Protein AF-A0A3A1XJ56-F1 (afdb_monomer_lite)

Structure (mmCIF, N/CA/C/O backbone):
data_AF-A0A3A1XJ56-F1
#
_entry.id   AF-A0A3A1XJ56-F1
#
loop_
_atom_site.group_PDB
_atom_site.id
_atom_site.type_symbol
_atom_site.label_atom_id
_atom_site.label_alt_id
_atom_site.label_comp_id
_atom_site.label_asym_id
_atom_site.label_entity_id
_atom_site.label_seq_id
_atom_site.pdbx_PDB_ins_code
_atom_site.Cartn_x
_atom_site.Cartn_y
_atom_site.Cartn_z
_atom_site.occupancy
_atom_site.B_iso_or_equiv
_atom_site.auth_seq_id
_atom_site.auth_comp_id
_atom_site.auth_asym_id
_atom_site.auth_atom_id
_atom_site.pdbx_PDB_model_num
ATOM 1 N N . MET A 1 1 ? 87.708 43.377 -10.140 1.00 39.28 1 MET A N 1
ATOM 2 C CA . MET A 1 1 ? 87.634 44.367 -9.045 1.00 39.28 1 MET A CA 1
ATOM 3 C C . MET A 1 1 ? 86.670 45.450 -9.519 1.00 39.28 1 MET A C 1
ATOM 5 O O . MET A 1 1 ? 86.968 46.019 -10.558 1.00 39.28 1 MET A O 1
ATOM 9 N N . THR A 1 2 ? 85.380 45.403 -9.144 1.00 36.12 2 THR A N 1
ATOM 10 C CA . THR A 1 2 ? 84.726 46.204 -8.059 1.00 36.12 2 THR A CA 1
ATOM 11 C C . THR A 1 2 ? 84.975 47.708 -8.237 1.00 36.12 2 THR A C 1
ATOM 13 O O . THR A 1 2 ? 86.125 48.084 -8.389 1.00 36.12 2 THR A O 1
ATOM 16 N N . GLU A 1 3 ? 83.990 48.604 -8.371 1.00 35.03 3 GLU A N 1
ATOM 17 C CA . GLU A 1 3 ? 82.766 48.916 -7.588 1.00 35.03 3 GLU A CA 1
ATOM 18 C C . GLU A 1 3 ? 81.628 49.366 -8.542 1.00 35.03 3 GLU A C 1
ATOM 20 O O . GLU A 1 3 ? 81.898 49.996 -9.556 1.00 35.03 3 GLU A O 1
ATOM 25 N N . GLN A 1 4 ? 80.367 48.926 -8.442 1.00 34.22 4 GLN A N 1
ATOM 26 C CA . GLN A 1 4 ? 79.293 49.250 -7.481 1.00 34.22 4 GLN A CA 1
ATOM 27 C C . GLN A 1 4 ? 78.859 50.733 -7.439 1.00 34.22 4 GLN A C 1
ATOM 29 O O . GLN A 1 4 ? 79.511 51.565 -6.828 1.00 34.22 4 GLN A O 1
ATOM 34 N N . THR A 1 5 ? 77.688 51.040 -8.014 1.00 36.09 5 THR A N 1
ATOM 35 C CA . THR A 1 5 ? 76.727 52.035 -7.488 1.00 36.09 5 THR A CA 1
ATOM 36 C C . THR A 1 5 ? 75.323 51.790 -8.065 1.00 36.09 5 THR A C 1
ATOM 38 O O . THR A 1 5 ? 75.141 51.513 -9.247 1.00 36.09 5 THR A O 1
ATOM 41 N N . LYS A 1 6 ? 74.352 51.826 -7.149 1.00 38.75 6 LYS A N 1
ATOM 42 C CA . LYS A 1 6 ? 72.902 51.559 -7.226 1.00 38.75 6 LYS A CA 1
ATOM 43 C C . LYS A 1 6 ? 72.142 52.758 -7.843 1.00 38.75 6 LYS A C 1
ATOM 45 O O . LYS A 1 6 ? 72.621 53.882 -7.707 1.00 38.75 6 LYS A O 1
ATOM 50 N N . PRO A 1 7 ? 70.965 52.559 -8.468 1.00 40.56 7 PRO A N 1
ATOM 51 C CA . PRO A 1 7 ? 69.703 53.066 -7.882 1.00 40.56 7 PRO A CA 1
ATOM 52 C C . PRO A 1 7 ? 68.546 52.050 -8.042 1.00 40.56 7 PRO A C 1
ATOM 54 O O . PRO A 1 7 ? 68.359 51.465 -9.100 1.00 40.56 7 PRO A O 1
ATOM 57 N N . GLU A 1 8 ? 67.910 51.609 -6.954 1.00 32.00 8 GLU A N 1
ATOM 58 C CA . GLU A 1 8 ? 66.663 52.159 -6.378 1.00 32.00 8 GLU A CA 1
ATOM 59 C C . GLU A 1 8 ? 65.434 51.880 -7.264 1.00 32.00 8 GLU A C 1
ATOM 61 O O . GLU A 1 8 ? 65.002 52.681 -8.087 1.00 32.00 8 GLU A O 1
ATOM 66 N N . GLU A 1 9 ? 64.892 50.682 -7.066 1.00 34.38 9 GLU A N 1
ATOM 67 C CA . GLU A 1 9 ? 63.631 50.187 -7.600 1.00 34.38 9 GLU A CA 1
ATOM 68 C C . GLU A 1 9 ? 62.470 50.782 -6.783 1.00 34.38 9 GLU A C 1
ATOM 70 O O . GLU A 1 9 ? 62.464 50.725 -5.554 1.00 34.38 9 GLU A O 1
ATOM 75 N N . THR A 1 10 ? 61.472 51.375 -7.441 1.00 30.39 10 THR A N 1
ATOM 76 C CA . THR A 1 10 ? 60.184 51.713 -6.810 1.00 30.39 10 THR A CA 1
ATOM 77 C C . THR A 1 10 ? 59.051 51.215 -7.697 1.00 30.39 10 THR A C 1
ATOM 79 O O . THR A 1 10 ? 58.412 51.969 -8.428 1.00 30.39 10 THR A O 1
ATOM 82 N N . THR A 1 11 ? 58.795 49.913 -7.646 1.00 32.88 11 THR A N 1
ATOM 83 C CA . THR A 1 11 ? 57.580 49.299 -8.182 1.00 32.88 11 THR A CA 1
ATOM 84 C C . THR A 1 11 ? 56.483 49.375 -7.121 1.00 32.88 11 THR A C 1
ATOM 86 O O . THR A 1 11 ? 56.503 48.704 -6.094 1.00 32.88 11 THR A O 1
ATOM 89 N N . LYS A 1 12 ? 55.499 50.244 -7.369 1.00 33.81 12 LYS A N 1
ATOM 90 C CA . LYS A 1 12 ? 54.244 50.305 -6.615 1.00 33.81 12 LYS A CA 1
ATOM 91 C C . LYS A 1 12 ? 53.454 49.015 -6.863 1.00 33.81 12 LYS A C 1
ATOM 93 O O . LYS A 1 12 ? 52.863 48.852 -7.927 1.00 33.81 12 LYS A O 1
ATOM 98 N N . THR A 1 13 ? 53.411 48.112 -5.890 1.00 33.06 13 THR A N 1
ATOM 99 C CA . THR A 1 13 ? 52.472 46.984 -5.884 1.00 33.06 13 THR A CA 1
ATOM 100 C C . THR A 1 13 ? 51.124 47.432 -5.327 1.00 33.06 13 THR A C 1
ATOM 102 O O . THR A 1 13 ? 50.965 47.612 -4.121 1.00 33.06 13 THR A O 1
ATOM 105 N N . THR A 1 14 ? 50.145 47.594 -6.215 1.00 32.44 14 THR A N 1
ATOM 106 C CA . THR A 1 14 ? 48.720 47.665 -5.875 1.00 32.44 14 THR A CA 1
ATOM 107 C C . THR A 1 14 ? 48.268 46.303 -5.347 1.00 32.44 14 THR A C 1
ATOM 109 O O . THR A 1 14 ? 48.212 45.328 -6.094 1.00 32.44 14 THR A O 1
ATOM 112 N N . THR A 1 15 ? 47.949 46.213 -4.058 1.00 38.59 15 THR A N 1
ATOM 113 C CA . THR A 1 15 ? 47.320 45.036 -3.453 1.00 38.59 15 THR A CA 1
ATOM 114 C C . THR A 1 15 ? 45.815 45.057 -3.724 1.00 38.59 15 THR A C 1
ATOM 116 O O . THR A 1 15 ? 45.080 45.898 -3.213 1.00 38.59 15 THR A O 1
ATOM 119 N N . ALA A 1 16 ? 45.344 44.118 -4.545 1.00 43.72 16 ALA A N 1
ATOM 120 C CA . ALA A 1 16 ? 43.922 43.824 -4.689 1.00 43.72 16 ALA A CA 1
ATOM 121 C C . ALA A 1 16 ? 43.366 43.209 -3.381 1.00 43.72 16 ALA A C 1
ATOM 123 O O . ALA A 1 16 ? 44.056 42.395 -2.753 1.00 43.72 16 ALA A O 1
ATOM 124 N N . PRO A 1 17 ? 42.140 43.558 -2.946 1.00 47.78 17 PRO A N 1
ATOM 125 C CA . PRO A 1 17 ? 41.545 42.989 -1.741 1.00 47.78 17 PRO A CA 1
ATOM 126 C C . PRO A 1 17 ? 41.162 41.517 -1.964 1.00 47.78 17 PRO A C 1
ATOM 128 O O . PRO A 1 17 ? 40.510 41.165 -2.946 1.00 47.78 17 PRO A O 1
ATOM 131 N N . LYS A 1 18 ? 41.575 40.647 -1.035 1.00 45.97 18 LYS A N 1
ATOM 132 C CA . LYS A 1 18 ? 41.208 39.222 -1.013 1.00 45.97 18 LYS A CA 1
ATOM 133 C C . LYS A 1 18 ? 39.688 39.061 -0.820 1.00 45.97 18 LYS A C 1
ATOM 135 O O . LYS A 1 18 ? 39.115 39.801 -0.018 1.00 45.97 18 LYS A O 1
ATOM 140 N N . PRO A 1 19 ? 39.036 38.078 -1.470 1.00 47.06 19 PRO A N 1
ATOM 141 C CA . PRO A 1 19 ? 37.634 37.776 -1.213 1.00 47.06 19 PRO A CA 1
ATOM 142 C C . PRO A 1 19 ? 37.493 37.218 0.207 1.00 47.06 19 PRO A C 1
ATOM 144 O O . PRO A 1 19 ? 38.102 36.208 0.561 1.00 47.06 19 PRO A O 1
ATOM 147 N N . VAL A 1 20 ? 36.710 37.903 1.039 1.00 59.78 20 VAL A N 1
ATOM 148 C CA . VAL A 1 20 ? 36.360 37.440 2.384 1.00 59.78 20 VAL A CA 1
ATOM 149 C C . VAL A 1 20 ? 35.390 36.272 2.221 1.00 59.78 20 VAL A C 1
ATOM 151 O O . VAL A 1 20 ? 34.268 36.454 1.752 1.00 59.78 20 VAL A O 1
ATOM 154 N N . ALA A 1 21 ? 35.826 35.063 2.573 1.00 56.75 21 ALA A N 1
ATOM 155 C CA . ALA A 1 21 ? 34.923 33.927 2.704 1.00 56.75 21 ALA A CA 1
ATOM 156 C C . ALA A 1 21 ? 33.856 34.262 3.770 1.00 56.75 21 ALA A C 1
ATOM 158 O O . ALA A 1 21 ? 34.220 34.771 4.835 1.00 56.75 21 ALA A O 1
ATOM 159 N N . PRO A 1 22 ? 32.557 34.022 3.518 1.00 57.53 22 PRO A N 1
ATOM 160 C CA . PRO A 1 22 ? 31.521 34.318 4.498 1.00 57.53 22 PRO A CA 1
ATOM 161 C C . PRO A 1 22 ? 31.752 33.489 5.769 1.00 57.53 22 PRO A C 1
ATOM 163 O O . PRO A 1 22 ? 31.869 32.265 5.723 1.00 57.53 22 PRO A O 1
ATOM 166 N N . SER A 1 23 ? 31.848 34.178 6.906 1.00 59.09 23 SER A N 1
ATOM 167 C CA . SER A 1 23 ? 32.023 33.569 8.226 1.00 59.09 23 SER A CA 1
ATOM 168 C C . SER A 1 23 ? 30.792 32.717 8.596 1.00 59.09 23 SER A C 1
ATOM 170 O O . SER A 1 23 ? 29.666 33.133 8.307 1.00 59.09 23 SER A O 1
ATOM 172 N N . PRO A 1 24 ? 30.945 31.559 9.275 1.00 61.31 24 PRO A N 1
ATOM 173 C CA . PRO A 1 24 ? 29.834 30.677 9.675 1.00 61.31 24 PRO A CA 1
ATOM 174 C C . PRO A 1 24 ? 28.763 31.355 10.551 1.00 61.31 24 PRO A C 1
ATOM 176 O O . PRO A 1 24 ? 27.654 30.839 10.681 1.00 61.31 24 PRO A O 1
ATOM 179 N N . ALA A 1 25 ? 29.052 32.537 11.104 1.00 60.50 25 ALA A N 1
ATOM 180 C CA . ALA A 1 25 ? 28.096 33.360 11.843 1.00 60.50 25 ALA A CA 1
ATOM 181 C C . ALA A 1 25 ? 26.895 33.835 10.995 1.00 60.50 25 ALA A C 1
ATOM 183 O O . ALA A 1 25 ? 25.827 34.097 11.544 1.00 60.50 25 ALA A O 1
ATOM 184 N N . SER A 1 26 ? 27.014 33.895 9.663 1.00 59.72 26 SER A N 1
ATOM 185 C CA . SER A 1 26 ? 25.922 34.336 8.778 1.00 59.72 26 SER A CA 1
ATOM 186 C C . SER A 1 26 ? 24.778 33.320 8.627 1.00 59.72 26 SER A C 1
ATOM 188 O O . SER A 1 26 ? 23.725 33.663 8.095 1.00 59.72 26 SER A O 1
ATOM 190 N N . PHE A 1 27 ? 24.939 32.086 9.119 1.00 58.53 27 PHE A N 1
ATOM 191 C CA . PHE A 1 27 ? 23.890 31.057 9.104 1.00 58.53 27 PHE A CA 1
ATOM 192 C C . PHE A 1 27 ? 23.091 30.968 10.417 1.00 58.53 27 PHE A C 1
ATOM 194 O O . PHE A 1 27 ? 22.106 30.235 10.483 1.00 58.53 27 PHE A O 1
ATOM 201 N N . ALA A 1 28 ? 23.473 31.722 11.456 1.00 63.06 28 ALA A N 1
ATOM 202 C CA . ALA A 1 28 ? 22.921 31.589 12.808 1.00 63.06 28 ALA A CA 1
ATOM 203 C C . ALA A 1 28 ? 21.572 32.309 13.037 1.00 63.06 28 ALA A C 1
ATOM 205 O O . ALA A 1 28 ? 21.005 32.222 14.126 1.00 63.06 28 ALA A O 1
ATOM 206 N N . HIS A 1 29 ? 21.031 33.014 12.037 1.00 57.53 29 HIS A N 1
ATOM 207 C CA . HIS A 1 29 ? 19.788 33.792 12.166 1.00 57.53 29 HIS A CA 1
ATOM 208 C C . HIS A 1 29 ? 18.693 33.358 11.187 1.00 57.53 29 HIS A C 1
ATOM 210 O O . HIS A 1 29 ? 18.011 34.181 10.582 1.00 57.53 29 HIS A O 1
ATOM 216 N N . LYS A 1 30 ? 18.478 32.047 11.047 1.00 59.56 30 LYS A N 1
ATOM 217 C CA . LYS A 1 30 ? 17.178 31.542 10.591 1.00 59.56 30 LYS A CA 1
ATOM 218 C C . LYS A 1 30 ? 16.355 31.171 11.812 1.00 59.56 30 LYS A C 1
ATOM 220 O O . LYS A 1 30 ? 16.553 30.109 12.397 1.00 59.56 30 LYS A O 1
ATOM 225 N N . THR A 1 31 ? 15.429 32.049 12.188 1.00 61.97 31 THR A N 1
ATOM 226 C CA . THR A 1 31 ? 14.339 31.711 13.103 1.00 61.97 31 THR A CA 1
ATOM 227 C C . THR A 1 31 ? 13.676 30.447 12.569 1.00 61.97 31 THR A C 1
ATOM 229 O O . THR A 1 31 ? 13.123 30.443 11.468 1.00 61.97 31 THR A O 1
ATOM 232 N N . ARG A 1 32 ? 13.802 29.341 13.307 1.00 60.12 32 ARG A N 1
ATOM 233 C CA . ARG A 1 32 ? 13.147 28.079 12.969 1.00 60.12 32 ARG A CA 1
ATOM 234 C C . ARG A 1 32 ? 11.645 28.332 13.018 1.00 60.12 32 ARG A C 1
ATOM 236 O O . ARG A 1 32 ? 11.082 28.440 14.102 1.00 60.12 32 ARG A O 1
ATOM 243 N N . VAL A 1 33 ? 11.005 28.442 11.856 1.00 58.81 33 VAL A N 1
ATOM 244 C CA . VAL A 1 33 ? 9.546 28.360 11.767 1.00 58.81 33 VAL A CA 1
ATOM 245 C C . VAL A 1 33 ? 9.204 26.936 12.182 1.00 58.81 33 VAL A C 1
ATOM 247 O O . VAL A 1 33 ? 9.447 25.983 11.442 1.00 58.81 33 VAL A O 1
ATOM 250 N N . VAL A 1 34 ? 8.757 26.768 13.423 1.00 59.56 34 VAL A N 1
ATOM 251 C CA . VAL A 1 34 ? 8.212 25.496 13.883 1.00 59.56 34 VAL A CA 1
ATOM 252 C C . VAL A 1 34 ? 6.909 25.324 13.114 1.00 59.56 34 VAL A C 1
ATOM 254 O O . VAL A 1 34 ? 5.940 26.033 13.376 1.00 59.56 34 VAL A O 1
ATOM 257 N N . ALA A 1 35 ? 6.914 24.453 12.104 1.00 64.62 35 ALA A N 1
ATOM 258 C CA . ALA A 1 35 ? 5.691 24.057 11.426 1.00 64.62 35 ALA A CA 1
ATOM 259 C C . ALA A 1 35 ? 4.739 23.506 12.494 1.00 64.62 35 ALA A C 1
ATOM 261 O O . ALA A 1 35 ? 5.068 22.526 13.166 1.00 64.62 35 ALA A O 1
ATOM 262 N N . GLN A 1 36 ? 3.610 24.182 12.705 1.00 53.88 36 GLN A N 1
ATOM 263 C CA . GLN A 1 36 ? 2.568 23.680 13.591 1.00 53.88 36 GLN A CA 1
ATOM 264 C C . GLN A 1 36 ? 2.088 22.346 13.016 1.00 53.88 36 GLN A C 1
ATOM 266 O O . GLN A 1 36 ? 1.832 22.246 11.813 1.00 53.88 36 GLN A O 1
ATOM 271 N N . ALA A 1 37 ? 2.043 21.308 13.853 1.00 51.47 37 ALA A N 1
ATOM 272 C CA . ALA A 1 37 ? 1.520 20.015 13.435 1.00 51.47 37 ALA A CA 1
ATOM 273 C C . ALA A 1 37 ? 0.065 20.196 12.964 1.00 51.47 37 ALA A C 1
ATOM 275 O O . ALA A 1 37 ? -0.671 20.963 13.591 1.00 51.47 37 ALA A O 1
ATOM 276 N N . PRO A 1 38 ? -0.359 19.534 11.874 1.00 55.69 38 PRO A N 1
ATOM 277 C CA . PRO A 1 38 ? -1.737 19.630 11.415 1.00 55.69 38 PRO A CA 1
ATOM 278 C C . PRO A 1 38 ? -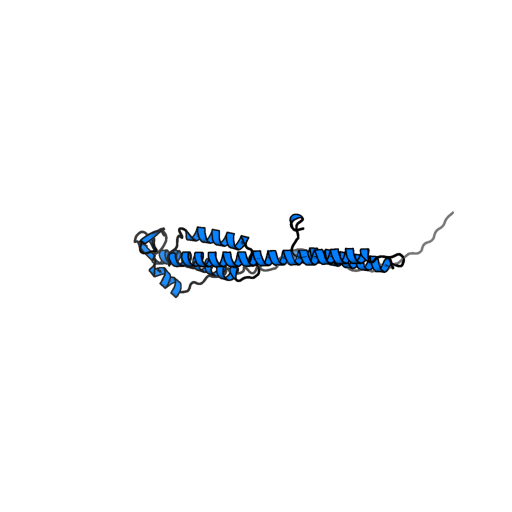2.675 19.157 12.529 1.00 55.69 38 PRO A C 1
ATOM 280 O O . PRO A 1 38 ? -2.551 18.037 13.023 1.00 55.69 38 PRO A O 1
ATOM 283 N N . THR A 1 39 ? -3.611 20.012 12.934 1.00 60.47 39 THR A N 1
ATOM 284 C CA . THR A 1 39 ? -4.691 19.628 13.842 1.00 60.47 39 THR A CA 1
ATOM 285 C C . THR A 1 39 ? -5.699 18.803 13.051 1.00 60.47 39 THR A C 1
ATOM 287 O O . THR A 1 39 ? -6.388 19.338 12.182 1.00 60.47 39 THR A O 1
ATOM 290 N N . ILE A 1 40 ? -5.762 17.498 13.316 1.00 73.31 40 ILE A N 1
ATOM 291 C CA . ILE A 1 40 ? -6.804 16.624 12.770 1.00 73.31 40 ILE A CA 1
ATOM 292 C C . ILE A 1 40 ? -8.122 17.046 13.423 1.00 73.31 40 ILE A C 1
ATOM 294 O O . ILE A 1 40 ? -8.276 16.943 14.638 1.00 73.31 40 ILE A O 1
ATOM 298 N N . SER A 1 41 ? -9.050 17.573 12.627 1.00 80.88 41 SER A N 1
ATOM 299 C CA . SER A 1 41 ? -10.402 17.911 13.069 1.00 80.88 41 SER A CA 1
ATOM 300 C C . SER A 1 41 ? -11.360 16.789 12.678 1.00 80.88 41 SER A C 1
ATOM 302 O O . SER A 1 41 ? -11.430 16.427 11.502 1.00 80.88 41 SER A O 1
ATOM 304 N N . TYR A 1 42 ? -12.110 16.268 13.642 1.00 89.56 42 TYR A N 1
ATOM 305 C CA . TYR A 1 42 ? -13.152 15.267 13.420 1.00 89.56 42 TYR A CA 1
ATOM 306 C C . TYR A 1 42 ? -14.502 15.946 13.179 1.00 89.56 42 TYR A C 1
ATOM 308 O O . TYR A 1 42 ? -14.797 16.962 13.808 1.00 89.56 42 TYR A O 1
ATOM 316 N N . SER A 1 43 ? -15.325 15.399 12.281 1.00 90.44 43 SER A N 1
ATOM 317 C CA . SER A 1 43 ? -16.680 15.920 12.086 1.00 90.44 43 SER A CA 1
ATOM 318 C C . SER A 1 43 ? -17.571 15.524 13.271 1.00 90.44 43 SER A C 1
ATOM 320 O O . SER A 1 43 ? -17.494 14.401 13.777 1.00 90.44 43 SER A O 1
ATOM 322 N N . GLU A 1 44 ? -18.434 16.436 13.722 1.00 91.38 44 GLU A N 1
ATOM 323 C CA . GLU A 1 44 ? -19.391 16.141 14.800 1.00 91.38 44 GLU A CA 1
ATOM 324 C C . GLU A 1 44 ? -20.351 15.005 14.413 1.00 91.38 44 GLU A C 1
ATOM 326 O O . GLU A 1 44 ? -20.769 14.214 15.259 1.00 91.38 44 GLU A O 1
ATOM 331 N N . GLU A 1 45 ? -20.661 14.891 13.120 1.00 92.06 45 GLU A N 1
ATOM 332 C CA . GLU A 1 45 ? -21.499 13.833 12.559 1.00 92.06 45 GLU A CA 1
ATOM 333 C C . GLU A 1 45 ? -20.849 12.453 12.708 1.00 92.06 45 GLU A C 1
ATOM 335 O O . GLU A 1 45 ? -21.498 11.522 13.190 1.00 92.06 45 GLU A O 1
ATOM 340 N N . ASP A 1 46 ? -19.562 12.324 12.364 1.00 92.00 46 ASP A N 1
ATOM 341 C CA . ASP A 1 46 ? -18.815 11.072 12.511 1.00 92.00 46 ASP A CA 1
ATOM 342 C C . ASP A 1 46 ? -18.688 10.669 13.989 1.00 92.00 46 ASP A C 1
ATOM 344 O O . ASP A 1 46 ? -18.848 9.493 14.324 1.00 92.00 46 ASP A O 1
ATOM 348 N N . ILE A 1 47 ? -18.449 11.635 14.889 1.00 93.81 47 ILE A N 1
ATOM 349 C CA . ILE A 1 47 ? -18.395 11.376 16.337 1.00 93.81 47 ILE A CA 1
ATOM 350 C C . ILE A 1 47 ? -19.752 10.870 16.830 1.00 93.81 47 ILE A C 1
ATOM 352 O O . ILE A 1 47 ? -19.822 9.862 17.536 1.00 93.81 47 ILE A O 1
ATOM 356 N N . LYS A 1 48 ? -20.843 11.541 16.444 1.00 93.94 48 LYS A N 1
ATOM 357 C CA . LYS A 1 48 ? -22.203 11.154 16.834 1.00 93.94 48 LYS A CA 1
ATOM 358 C C . LYS A 1 48 ? -22.564 9.764 16.314 1.00 93.94 48 LYS A C 1
ATOM 360 O O . LYS A 1 48 ? -23.151 8.983 17.061 1.00 93.94 48 LYS A O 1
ATOM 365 N N . ALA A 1 49 ? -22.204 9.444 15.072 1.00 94.31 49 ALA A N 1
ATOM 366 C CA . ALA A 1 49 ? -22.422 8.123 14.494 1.00 94.31 49 ALA A CA 1
ATOM 367 C C . ALA A 1 49 ? -21.634 7.046 15.255 1.00 94.31 49 ALA A C 1
ATOM 369 O O . ALA A 1 49 ? -22.217 6.054 15.690 1.00 94.31 49 ALA A O 1
ATOM 370 N N . ALA A 1 50 ? -20.340 7.266 15.502 1.00 93.75 50 ALA A N 1
ATOM 371 C CA . ALA A 1 50 ? -19.493 6.325 16.234 1.00 93.75 50 ALA A CA 1
ATOM 372 C C . ALA A 1 50 ? -19.949 6.119 17.690 1.00 93.75 50 ALA A C 1
ATOM 374 O O . ALA A 1 50 ? -19.899 4.998 18.194 1.00 93.75 50 ALA A O 1
ATOM 375 N N . LYS A 1 51 ? -20.476 7.166 18.343 1.00 95.00 51 LYS A N 1
ATOM 376 C CA . LYS A 1 51 ? -21.016 7.104 19.711 1.00 95.00 51 LYS A CA 1
ATOM 377 C C . LYS A 1 51 ? -22.128 6.063 19.867 1.00 95.00 51 LYS A C 1
ATOM 379 O O . LYS A 1 51 ? -22.251 5.482 20.937 1.00 95.00 51 LYS A O 1
ATOM 384 N N . THR A 1 52 ? -22.903 5.787 18.815 1.00 95.50 52 THR A N 1
ATOM 385 C CA . THR A 1 52 ? -23.984 4.781 18.862 1.00 95.50 52 THR A CA 1
ATOM 386 C C . THR A 1 52 ? -23.484 3.348 19.057 1.00 95.50 52 THR A C 1
ATOM 388 O O . THR A 1 52 ? -24.241 2.500 19.518 1.00 95.50 52 THR A O 1
ATOM 391 N N . PHE A 1 53 ? -22.209 3.089 18.764 1.00 95.62 53 PHE A N 1
ATOM 392 C CA . PHE A 1 53 ? -21.582 1.778 18.919 1.00 95.62 53 PHE A CA 1
ATOM 393 C C . PHE A 1 53 ? -20.920 1.591 20.285 1.00 95.62 53 PHE A C 1
ATOM 395 O O . PHE A 1 53 ? -20.354 0.529 20.530 1.00 95.62 53 PHE A O 1
ATOM 402 N N . GLY A 1 54 ? -20.934 2.597 21.164 1.00 94.06 54 GLY A N 1
ATOM 403 C CA . GLY A 1 54 ? -20.160 2.570 22.398 1.00 94.06 54 GLY A CA 1
ATOM 404 C C . GLY A 1 54 ? -20.960 2.846 23.656 1.00 94.06 54 GLY A C 1
ATOM 405 O O . GLY A 1 54 ? -21.867 3.676 23.677 1.00 94.06 54 GLY A O 1
ATOM 406 N N . ARG A 1 55 ? -20.551 2.182 24.734 1.00 94.75 55 ARG A N 1
ATOM 407 C CA . ARG A 1 55 ? -21.072 2.378 26.087 1.00 94.75 55 ARG A CA 1
ATOM 408 C C . ARG A 1 55 ? -19.909 2.494 27.062 1.00 94.75 55 ARG A C 1
ATOM 410 O O . ARG A 1 55 ? -18.879 1.855 26.875 1.00 94.75 55 ARG A O 1
ATOM 417 N N . VAL A 1 56 ? -20.091 3.282 28.115 1.00 94.50 56 VAL A N 1
ATOM 418 C CA . VAL A 1 56 ? -19.173 3.332 29.260 1.00 94.50 56 VAL A CA 1
ATOM 419 C C . VAL A 1 56 ? -19.951 2.930 30.505 1.00 94.50 56 VAL A C 1
ATOM 421 O O . VAL A 1 56 ? -21.111 3.321 30.648 1.00 94.50 56 VAL A O 1
ATOM 424 N N . ASP A 1 57 ? -19.357 2.103 31.359 1.00 92.50 57 ASP A N 1
ATOM 425 C CA . ASP A 1 57 ? -19.938 1.749 32.654 1.00 92.50 57 ASP A CA 1
ATOM 426 C C . ASP A 1 57 ? -19.523 2.723 33.773 1.00 92.50 57 ASP A C 1
ATOM 428 O O . ASP A 1 57 ? -18.734 3.648 33.575 1.00 92.50 57 ASP A O 1
ATOM 432 N N . GLU A 1 58 ? -20.077 2.525 34.969 1.00 85.94 58 GLU A N 1
ATOM 433 C CA . GLU A 1 58 ? -19.820 3.373 36.143 1.00 85.94 58 GLU A CA 1
ATOM 434 C C . GLU A 1 58 ? -18.358 3.320 36.623 1.00 85.94 58 GLU A C 1
ATOM 436 O O . GLU A 1 58 ? -17.897 4.244 37.291 1.00 85.94 58 GLU A O 1
ATOM 441 N N . ASN A 1 59 ? -17.611 2.275 36.250 1.00 85.88 59 ASN A N 1
ATOM 442 C CA . ASN A 1 59 ? -16.201 2.093 36.600 1.00 85.88 59 ASN A CA 1
ATOM 443 C C . ASN A 1 59 ? -15.248 2.717 35.562 1.00 85.88 59 ASN A C 1
ATOM 445 O O . ASN A 1 59 ? -14.024 2.591 35.691 1.00 85.88 59 ASN A O 1
ATOM 449 N N . GLY A 1 60 ? -15.788 3.361 34.520 1.00 88.81 60 GLY A N 1
ATOM 450 C CA . GLY A 1 60 ? -15.014 3.938 33.421 1.00 88.81 60 GLY A CA 1
ATOM 451 C C . GLY A 1 60 ? -14.531 2.906 32.397 1.00 88.81 60 GLY A C 1
ATOM 452 O O . GLY A 1 60 ? -13.634 3.208 31.605 1.00 88.81 60 GLY A O 1
ATOM 453 N N . THR A 1 61 ? -15.087 1.692 32.398 1.00 94.00 61 THR A N 1
ATOM 454 C CA . THR A 1 61 ? -14.793 0.671 31.387 1.00 94.00 61 THR A CA 1
ATOM 455 C C . THR A 1 61 ? -15.621 0.933 30.138 1.00 94.00 61 THR A C 1
ATOM 457 O O . THR A 1 61 ? -16.835 1.139 30.199 1.00 94.00 61 THR A O 1
ATOM 460 N N . VAL A 1 62 ? -14.953 0.939 28.987 1.00 96.00 62 VAL A N 1
ATOM 461 C CA . VAL A 1 62 ? -15.532 1.261 27.685 1.00 96.00 62 VAL A CA 1
ATOM 462 C C . VAL A 1 62 ? -15.760 -0.019 26.893 1.00 96.00 62 VAL A C 1
ATOM 464 O O . VAL A 1 62 ? -14.852 -0.833 26.709 1.00 96.00 62 VAL A O 1
ATOM 467 N N . TYR A 1 63 ? -16.975 -0.163 26.378 1.00 95.81 63 TYR A N 1
ATOM 468 C CA . TYR A 1 63 ? -17.422 -1.286 25.568 1.00 95.81 63 TYR A CA 1
ATOM 469 C C . TYR A 1 63 ? -17.783 -0.806 24.166 1.00 95.81 63 TYR A C 1
ATOM 471 O O . TYR A 1 63 ? -18.308 0.296 23.987 1.00 95.81 63 TYR A O 1
ATOM 479 N N . VAL A 1 64 ? -17.530 -1.655 23.174 1.00 96.50 64 VAL A N 1
ATOM 480 C CA . VAL A 1 64 ? -17.988 -1.479 21.795 1.00 96.50 64 VAL A CA 1
ATOM 481 C C . VAL A 1 64 ? -18.977 -2.580 21.449 1.00 96.50 64 VAL A C 1
ATOM 483 O O . VAL A 1 64 ? -18.765 -3.741 21.791 1.00 96.50 64 VAL A O 1
ATOM 486 N N . THR A 1 65 ? -20.054 -2.222 20.762 1.00 95.19 65 THR A N 1
ATOM 487 C CA . THR A 1 65 ? -21.002 -3.176 20.192 1.00 95.19 65 THR A CA 1
ATOM 488 C C . THR A 1 65 ? -20.557 -3.526 18.780 1.00 95.19 65 THR A C 1
ATOM 490 O O . THR A 1 65 ? -20.546 -2.679 17.891 1.00 95.19 65 THR A O 1
ATOM 493 N N . GLU A 1 66 ? -20.205 -4.787 18.564 1.00 90.06 66 GLU A N 1
ATOM 494 C CA . GLU A 1 66 ? -19.739 -5.314 17.289 1.00 90.06 66 GLU A CA 1
ATOM 495 C C . GLU A 1 66 ? -20.558 -6.552 16.916 1.00 90.06 66 GLU A C 1
ATOM 497 O O . GLU A 1 66 ? -20.608 -7.525 17.664 1.00 90.06 66 GLU A O 1
ATOM 502 N N . ASN A 1 67 ? -21.229 -6.523 15.758 1.00 86.31 67 ASN A N 1
ATOM 503 C CA . ASN A 1 67 ? -22.106 -7.609 15.292 1.00 86.31 67 ASN A CA 1
ATOM 504 C C . ASN A 1 67 ? -23.171 -8.039 16.324 1.00 86.31 67 ASN A C 1
ATOM 506 O O . ASN A 1 67 ? -23.536 -9.210 16.406 1.00 86.31 67 ASN A O 1
ATOM 510 N N . GLY A 1 68 ? -23.658 -7.091 17.130 1.00 84.44 68 GLY A N 1
ATOM 511 C CA . GLY A 1 68 ? -24.638 -7.350 18.188 1.00 84.44 68 GLY A CA 1
ATOM 512 C C . GLY A 1 68 ? -24.060 -7.940 19.480 1.00 84.44 68 GLY A C 1
ATOM 513 O O . GLY A 1 68 ? -24.832 -8.218 20.393 1.00 84.44 68 GLY A O 1
ATOM 514 N N . ALA A 1 69 ? -22.738 -8.106 19.587 1.00 90.62 69 ALA A N 1
ATOM 515 C CA . ALA A 1 69 ? -22.054 -8.501 20.816 1.00 90.62 69 ALA A CA 1
ATOM 516 C C . ALA A 1 69 ? -21.291 -7.312 21.422 1.00 90.62 69 ALA A C 1
ATOM 518 O O . ALA A 1 69 ? -20.608 -6.580 20.707 1.00 90.62 69 ALA A O 1
ATOM 519 N N . GLU A 1 70 ? -21.380 -7.123 22.741 1.00 92.94 70 GLU A N 1
ATOM 520 C CA . GLU A 1 70 ? -20.532 -6.158 23.447 1.00 92.94 70 GLU A CA 1
ATOM 521 C C . GLU A 1 70 ? -19.137 -6.757 23.682 1.00 92.94 70 GLU A C 1
ATOM 523 O O . GLU A 1 70 ? -18.995 -7.883 24.162 1.00 92.94 70 GLU A O 1
ATOM 528 N N . ARG A 1 71 ? -18.100 -5.982 23.364 1.00 94.81 71 ARG A N 1
ATOM 529 C CA . ARG A 1 71 ? -16.696 -6.301 23.625 1.00 94.81 71 ARG A CA 1
ATOM 530 C C . ARG A 1 71 ? -16.075 -5.197 24.466 1.00 94.81 71 ARG A C 1
ATOM 532 O O . ARG A 1 71 ? -16.195 -4.019 24.133 1.00 94.81 71 ARG A O 1
ATOM 539 N N . GLU A 1 72 ? -15.362 -5.578 25.518 1.00 95.50 72 GLU A N 1
ATOM 540 C CA . GLU A 1 72 ? -14.548 -4.640 26.288 1.00 95.50 72 GLU A CA 1
ATOM 541 C C . GLU A 1 72 ? -13.383 -4.119 25.431 1.00 95.50 72 GLU A C 1
ATOM 543 O O . GLU A 1 72 ? -12.653 -4.880 24.786 1.00 95.50 72 GLU A O 1
ATOM 548 N N . VAL A 1 73 ? -13.241 -2.797 25.382 1.00 94.62 73 VAL A N 1
ATOM 549 C CA . VAL A 1 73 ? -12.216 -2.100 24.592 1.00 94.62 73 VAL A CA 1
ATOM 550 C C . VAL A 1 73 ? -11.050 -1.677 25.477 1.00 94.62 73 VAL A C 1
ATOM 552 O O . VAL A 1 73 ? -9.898 -1.715 25.045 1.00 94.62 73 VAL A O 1
ATOM 555 N N . GLY A 1 74 ? -11.358 -1.270 26.705 1.00 93.81 74 GLY A N 1
ATOM 556 C CA . GLY A 1 74 ? -10.391 -0.851 27.704 1.00 93.81 74 GLY A CA 1
ATOM 557 C C . GLY A 1 74 ? -11.039 0.012 28.776 1.00 93.81 74 GLY A C 1
ATOM 558 O O . GLY A 1 74 ? -12.219 0.351 28.702 1.00 93.81 74 GLY A O 1
ATOM 559 N N . GLN A 1 75 ? -10.244 0.405 29.763 1.00 93.12 75 GLN A N 1
ATOM 560 C CA . GLN A 1 75 ? -10.687 1.237 30.875 1.00 93.12 75 GLN A CA 1
ATOM 561 C C . GLN A 1 75 ? -10.050 2.624 30.804 1.00 93.12 75 GLN A C 1
ATOM 563 O O . GLN A 1 75 ? -8.897 2.771 30.393 1.00 93.12 75 GLN A O 1
ATOM 568 N N . TYR A 1 76 ? -10.801 3.646 31.206 1.00 90.31 76 TYR A N 1
ATOM 569 C CA . TYR A 1 76 ? -10.323 5.018 31.307 1.00 90.31 76 TYR A CA 1
ATOM 570 C C . TYR A 1 76 ? -10.464 5.497 32.754 1.00 90.31 76 TYR A C 1
ATOM 572 O O . TYR A 1 76 ? -11.556 5.803 33.220 1.00 90.31 76 TYR A O 1
ATOM 580 N N . SER A 1 77 ? -9.349 5.517 33.487 1.00 85.06 77 SER A N 1
ATOM 581 C CA . SER A 1 77 ? -9.325 5.798 34.931 1.00 85.06 77 SER A CA 1
ATOM 582 C C . SER A 1 77 ? -9.252 7.287 35.285 1.00 85.06 77 SER A C 1
ATOM 584 O O . SER A 1 77 ? -9.353 7.644 36.457 1.00 85.06 77 SER A O 1
ATOM 586 N N . THR A 1 78 ? -9.057 8.166 34.299 1.00 77.75 78 THR A N 1
ATOM 587 C CA . THR A 1 78 ? -8.806 9.596 34.516 1.00 77.75 78 THR A CA 1
ATOM 588 C C . THR A 1 78 ? -9.771 10.459 33.715 1.00 77.75 78 THR A C 1
ATOM 590 O O . THR A 1 78 ? -9.514 10.726 32.548 1.00 77.75 78 THR A O 1
ATOM 593 N N . GLY A 1 79 ? -10.844 10.949 34.333 1.00 82.31 79 GLY A N 1
ATOM 594 C CA . GLY A 1 79 ? -11.780 11.885 33.699 1.00 82.31 79 GLY A CA 1
ATOM 595 C C . GLY A 1 79 ? -13.222 11.396 33.741 1.00 82.31 79 GLY A C 1
ATOM 596 O O . GLY A 1 79 ? -13.569 10.505 34.514 1.00 82.31 79 GLY A O 1
ATOM 597 N N . THR A 1 80 ? -14.069 12.015 32.928 1.00 90.38 80 THR A N 1
ATOM 598 C CA . THR A 1 80 ? -15.497 11.690 32.850 1.00 90.38 80 THR A CA 1
ATOM 599 C C . THR A 1 80 ? -15.767 10.531 31.876 1.00 90.38 80 THR A C 1
ATOM 601 O O . THR A 1 80 ? -15.008 10.326 30.923 1.00 90.38 80 THR A O 1
ATOM 604 N N . PRO A 1 81 ? -16.877 9.784 32.045 1.00 88.81 81 PRO A N 1
ATOM 605 C CA . PRO A 1 81 ? -17.272 8.736 31.098 1.00 88.81 81 PRO A CA 1
ATOM 606 C C . PRO A 1 81 ? -17.452 9.237 29.655 1.00 88.81 81 PRO A C 1
ATOM 608 O O . PRO A 1 81 ? -17.170 8.515 28.700 1.00 88.81 81 PRO A O 1
ATOM 611 N N . GLU A 1 82 ? -17.894 10.484 29.469 1.00 88.69 82 GLU A N 1
ATOM 612 C CA . GLU A 1 82 ? -18.068 11.072 28.135 1.00 88.69 82 GLU A CA 1
ATOM 613 C C . GLU A 1 82 ? -16.729 11.354 27.441 1.00 88.69 82 GLU A C 1
ATOM 615 O O . GLU A 1 82 ? -16.586 11.115 26.236 1.00 88.69 82 GLU A O 1
ATOM 620 N N . GLU A 1 83 ? -15.727 11.808 28.196 1.00 90.62 83 GLU A N 1
ATOM 621 C CA . GLU A 1 83 ? -14.362 11.994 27.695 1.00 90.62 83 GLU A CA 1
ATOM 622 C C . GLU A 1 83 ? -13.722 10.655 27.324 1.00 90.62 83 GLU A C 1
ATOM 624 O O . GLU A 1 83 ? -13.109 10.547 26.260 1.00 90.62 83 GLU A O 1
ATOM 629 N N . ALA A 1 84 ? -13.927 9.620 28.149 1.00 91.62 84 ALA A N 1
ATOM 630 C CA . ALA A 1 84 ? -13.474 8.261 27.859 1.00 91.62 84 ALA A CA 1
ATOM 631 C C . ALA A 1 84 ? -14.011 7.777 26.506 1.00 91.62 84 ALA A C 1
ATOM 633 O O . ALA A 1 84 ? -13.255 7.335 25.639 1.00 91.62 84 ALA A O 1
ATOM 634 N N . LEU A 1 85 ? -15.323 7.909 26.300 1.00 92.94 85 LEU A N 1
ATOM 635 C CA . LEU A 1 85 ? -15.977 7.485 25.068 1.00 92.94 85 LEU A CA 1
ATOM 636 C C . LEU A 1 85 ? -15.440 8.249 23.852 1.00 92.94 85 LEU A C 1
ATOM 638 O O . LEU A 1 85 ? -15.109 7.645 22.832 1.00 92.94 85 LEU A O 1
ATOM 642 N N . THR A 1 86 ? -15.293 9.568 23.981 1.00 93.75 86 THR A N 1
ATOM 643 C CA . THR A 1 86 ? -14.776 10.439 22.916 1.00 93.75 86 THR A CA 1
ATOM 644 C C . THR A 1 86 ? -13.341 10.072 22.529 1.00 93.75 86 THR A C 1
ATOM 646 O O . THR A 1 86 ? -13.017 10.021 21.343 1.00 93.75 86 THR A O 1
ATOM 649 N N . PHE A 1 87 ? -12.491 9.726 23.501 1.00 93.56 87 PHE A N 1
ATOM 650 C CA . PHE A 1 87 ? -11.124 9.271 23.243 1.00 93.56 87 PHE A CA 1
ATOM 651 C C . PHE A 1 87 ? -11.081 8.018 22.353 1.00 93.56 87 PHE A C 1
ATOM 653 O O . PHE A 1 87 ? -10.355 7.984 21.356 1.00 93.56 87 PHE A O 1
ATOM 660 N N . TYR A 1 88 ? -11.884 6.996 22.663 1.00 95.44 88 TYR A N 1
ATOM 661 C CA . TYR A 1 88 ? -11.932 5.773 21.854 1.00 95.44 88 TYR A CA 1
ATOM 662 C C . TYR A 1 88 ? -12.632 5.970 20.501 1.00 95.44 88 TYR A C 1
ATOM 664 O O . TYR A 1 88 ? -12.293 5.272 19.541 1.00 95.44 88 TYR A O 1
ATOM 672 N N . ILE A 1 89 ? -13.553 6.932 20.391 1.00 95.94 89 ILE A N 1
ATOM 673 C CA . ILE A 1 89 ? -14.132 7.351 19.107 1.00 95.94 89 ILE A CA 1
ATOM 674 C C . ILE A 1 89 ? -13.069 8.007 18.221 1.00 95.94 89 ILE A C 1
ATOM 676 O O . ILE A 1 89 ? -12.957 7.665 17.047 1.00 95.94 89 ILE A O 1
ATOM 680 N N . HIS A 1 90 ? -12.236 8.899 18.759 1.00 95.81 90 HIS A N 1
ATOM 681 C CA . HIS A 1 90 ? -11.153 9.503 17.976 1.00 95.81 90 HIS A CA 1
ATOM 682 C C . HIS A 1 90 ? -10.191 8.444 17.430 1.00 95.81 90 HIS A C 1
ATOM 684 O O . HIS A 1 90 ? -9.839 8.495 16.256 1.00 95.81 90 HIS A O 1
ATOM 690 N N . ARG A 1 91 ? -9.869 7.408 18.217 1.00 96.25 91 ARG A N 1
ATOM 691 C CA . ARG A 1 91 ? -9.061 6.272 17.733 1.00 96.25 91 ARG A CA 1
ATOM 692 C C . ARG A 1 91 ? -9.718 5.528 16.568 1.00 96.25 91 ARG A C 1
ATOM 694 O O . ARG A 1 91 ? -9.020 5.080 15.661 1.00 96.25 91 ARG A O 1
ATOM 701 N N . TYR A 1 92 ? -11.043 5.390 16.572 1.00 96.94 92 TYR A N 1
ATOM 702 C CA . TYR A 1 92 ? -11.783 4.825 15.440 1.00 96.94 92 TYR A CA 1
ATOM 703 C C . TYR A 1 92 ? -11.662 5.717 14.196 1.00 96.94 92 TYR A C 1
ATOM 705 O O . TYR A 1 92 ? -11.380 5.225 13.100 1.00 96.94 92 TYR A O 1
ATOM 713 N N . LEU A 1 93 ? -11.821 7.030 14.363 1.00 96.69 93 LEU A N 1
ATOM 714 C CA . LEU A 1 93 ? -11.715 7.988 13.264 1.00 96.69 93 LEU A CA 1
ATOM 715 C C . LEU A 1 93 ? -10.294 8.066 12.699 1.00 96.69 93 LEU A C 1
ATOM 717 O O . LEU A 1 93 ? -10.135 8.151 11.485 1.00 96.69 93 LEU A O 1
ATOM 721 N N . ASP A 1 94 ? -9.269 7.928 13.535 1.00 96.25 94 ASP A N 1
ATOM 722 C CA . ASP A 1 94 ? -7.882 7.805 13.088 1.00 96.25 94 ASP A CA 1
ATOM 723 C C . ASP A 1 94 ? -7.681 6.586 12.179 1.00 96.25 94 ASP A C 1
ATOM 725 O O . ASP A 1 94 ? -7.055 6.691 11.122 1.00 96.25 94 ASP A O 1
ATOM 729 N N . LEU A 1 95 ? -8.243 5.427 12.543 1.00 97.12 95 LEU A N 1
ATOM 730 C CA . LEU A 1 95 ? -8.180 4.223 11.705 1.00 97.12 95 LEU A CA 1
AT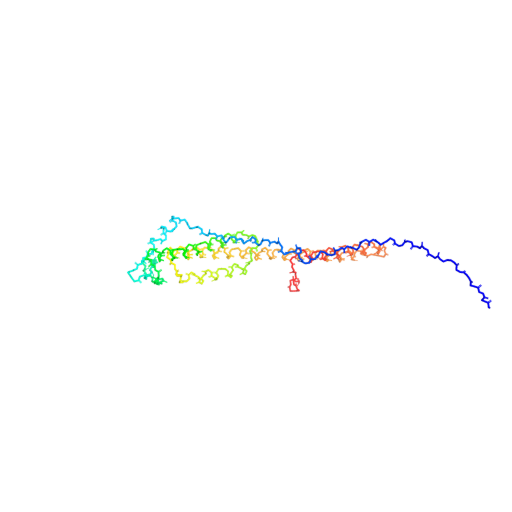OM 731 C C . LEU A 1 95 ? -8.905 4.426 10.368 1.00 97.12 95 LEU A C 1
ATOM 733 O O . LEU A 1 95 ? -8.379 4.043 9.320 1.00 97.12 95 LEU A O 1
ATOM 737 N N . LYS A 1 96 ? -10.074 5.078 10.385 1.00 96.44 96 LYS A N 1
ATOM 738 C CA . LYS A 1 96 ? -10.806 5.461 9.168 1.00 96.44 96 LYS A CA 1
ATOM 739 C C . LYS A 1 96 ? -9.953 6.363 8.268 1.00 96.44 96 LYS A C 1
ATOM 741 O O . LYS A 1 96 ? -9.774 6.059 7.090 1.00 96.44 96 LYS A O 1
ATOM 746 N N . ILE A 1 97 ? -9.344 7.407 8.832 1.00 96.44 97 ILE A N 1
ATOM 747 C CA . ILE A 1 97 ? -8.467 8.336 8.105 1.00 96.44 97 ILE A CA 1
ATOM 748 C C . ILE A 1 97 ? -7.261 7.604 7.507 1.00 96.44 97 ILE A C 1
ATOM 750 O O . ILE A 1 97 ? -6.902 7.863 6.357 1.00 96.44 97 ILE A O 1
ATOM 754 N N . LYS A 1 98 ? -6.638 6.670 8.239 1.00 96.81 98 LYS A N 1
ATOM 755 C CA . L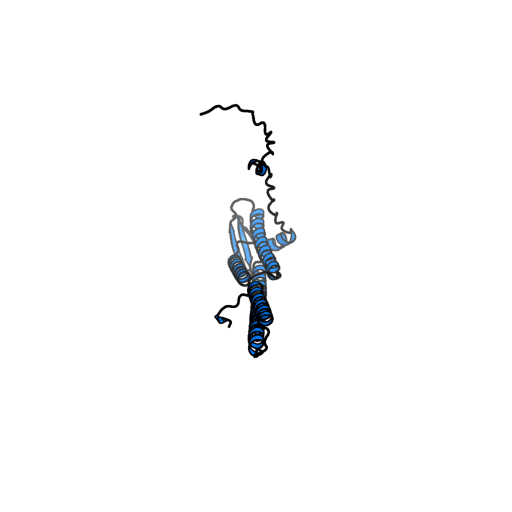YS A 1 98 ? -5.525 5.862 7.711 1.00 96.81 98 LYS A CA 1
ATOM 756 C C . LYS A 1 98 ? -5.944 5.027 6.498 1.00 96.81 98 LYS A C 1
ATOM 758 O O . LYS A 1 98 ? -5.203 4.985 5.514 1.00 96.81 98 LYS A O 1
ATOM 763 N N . LEU A 1 99 ? -7.117 4.390 6.543 1.00 97.88 99 LEU A N 1
ATOM 764 C CA . LEU A 1 99 ? -7.659 3.633 5.408 1.00 97.88 99 LEU A CA 1
ATOM 765 C C . LEU A 1 99 ? -7.923 4.545 4.203 1.00 97.88 99 LEU A C 1
ATOM 767 O O . LEU A 1 99 ? -7.538 4.207 3.084 1.00 97.88 99 LEU A O 1
ATOM 771 N N . ASP A 1 100 ? -8.508 5.721 4.423 1.00 96.62 100 ASP A N 1
ATOM 772 C CA . ASP A 1 100 ? -8.778 6.687 3.354 1.00 96.62 100 ASP A CA 1
ATOM 773 C C . ASP A 1 100 ? -7.492 7.277 2.757 1.00 96.62 100 ASP A C 1
ATOM 775 O O . ASP A 1 100 ? -7.388 7.479 1.544 1.00 96.62 100 ASP A O 1
ATOM 779 N N . LEU A 1 101 ? -6.469 7.508 3.583 1.00 96.81 101 LEU A N 1
ATOM 780 C CA . LEU A 1 101 ? -5.149 7.921 3.116 1.00 96.81 101 LEU A CA 1
ATOM 781 C C . LEU A 1 101 ? -4.500 6.831 2.258 1.00 96.81 101 LEU A C 1
ATOM 783 O O . LEU A 1 101 ? -3.910 7.134 1.218 1.00 96.81 101 LEU A O 1
ATOM 787 N N . PHE A 1 102 ? -4.625 5.566 2.660 1.00 98.00 102 PHE A N 1
ATOM 788 C CA . PHE A 1 102 ? -4.133 4.451 1.862 1.00 98.00 102 PHE A CA 1
ATOM 789 C C . PHE A 1 102 ? -4.887 4.322 0.533 1.00 98.00 102 PHE A C 1
ATOM 791 O O . PHE A 1 102 ? -4.251 4.132 -0.503 1.00 98.00 102 PHE A O 1
ATOM 798 N N . ALA A 1 103 ? -6.208 4.524 0.530 1.00 97.44 103 ALA A N 1
ATOM 799 C CA . ALA A 1 103 ? -7.011 4.562 -0.692 1.00 97.44 103 ALA A CA 1
ATOM 800 C C . ALA A 1 103 ? -6.473 5.603 -1.689 1.00 97.44 103 ALA A C 1
ATOM 802 O O . ALA A 1 103 ? -6.177 5.267 -2.834 1.00 97.44 103 ALA A O 1
ATOM 803 N N . LYS A 1 104 ? -6.225 6.837 -1.228 1.00 97.12 104 LYS A N 1
ATOM 804 C CA . LYS A 1 104 ? -5.606 7.895 -2.048 1.00 97.12 104 LYS A CA 1
ATOM 805 C C . LYS A 1 104 ? -4.197 7.525 -2.514 1.00 97.12 104 LYS A C 1
ATOM 807 O O . LYS A 1 104 ? -3.802 7.840 -3.633 1.00 97.12 104 LYS A O 1
ATOM 812 N N . ARG A 1 105 ? -3.413 6.839 -1.676 1.00 96.25 105 ARG A N 1
ATOM 813 C CA . ARG A 1 105 ? -2.068 6.380 -2.053 1.00 96.25 105 ARG A CA 1
ATOM 814 C C . ARG A 1 105 ? -2.102 5.331 -3.166 1.00 96.25 105 ARG A C 1
ATOM 816 O O . ARG A 1 105 ? -1.204 5.337 -4.003 1.00 96.25 105 ARG A O 1
ATOM 823 N N . LEU A 1 106 ? -3.113 4.463 -3.213 1.00 96.75 106 LEU A N 1
ATOM 824 C CA . LEU A 1 106 ? -3.276 3.490 -4.302 1.00 96.75 106 LEU A CA 1
ATOM 825 C C . LEU A 1 106 ? -3.542 4.158 -5.661 1.00 96.75 106 LEU A C 1
ATOM 827 O O . LEU A 1 106 ? -3.130 3.634 -6.701 1.00 96.75 106 LEU A O 1
ATOM 831 N N . GLU A 1 107 ? -4.180 5.328 -5.663 1.00 95.12 107 GLU A N 1
ATOM 832 C CA . GLU A 1 107 ? -4.425 6.123 -6.873 1.00 95.12 107 GLU A CA 1
ATOM 833 C C . GLU A 1 107 ? -3.141 6.767 -7.417 1.00 95.12 107 GLU A C 1
ATOM 835 O O . GLU A 1 107 ? -3.026 6.997 -8.622 1.00 95.12 107 GLU A O 1
ATOM 840 N N . ALA A 1 108 ? -2.133 6.987 -6.567 1.00 94.00 108 ALA A N 1
ATOM 841 C CA . ALA A 1 108 ? -0.859 7.553 -6.989 1.00 94.00 108 ALA A CA 1
ATOM 842 C C . ALA A 1 108 ? -0.149 6.665 -8.031 1.00 94.00 108 ALA A C 1
ATOM 844 O O . ALA A 1 108 ? -0.204 5.429 -8.009 1.00 94.00 108 ALA A O 1
ATOM 845 N N . SER A 1 109 ? 0.553 7.300 -8.970 1.00 90.50 109 SER A N 1
ATOM 846 C CA . SER A 1 109 ? 1.276 6.611 -10.048 1.00 90.50 109 SER A CA 1
ATOM 847 C C . SER A 1 109 ? 2.589 5.971 -9.589 1.00 90.50 109 SER A C 1
ATOM 849 O O . SER A 1 109 ? 3.081 5.053 -10.237 1.00 90.50 109 SER A O 1
ATOM 851 N N . ASN A 1 110 ? 3.153 6.431 -8.471 1.00 92.19 110 ASN A N 1
ATOM 852 C CA . ASN A 1 110 ? 4.479 6.051 -7.982 1.00 92.19 110 ASN A CA 1
ATOM 853 C C . ASN A 1 110 ? 4.463 5.034 -6.827 1.00 92.19 110 ASN A C 1
ATOM 855 O O . ASN A 1 110 ? 5.520 4.734 -6.268 1.00 92.19 110 ASN A O 1
ATOM 859 N N . VAL A 1 111 ? 3.292 4.517 -6.448 1.00 95.62 111 VAL A N 1
ATOM 860 C CA . VAL A 1 111 ? 3.182 3.522 -5.377 1.00 95.62 111 VAL A CA 1
ATOM 861 C C . VAL A 1 111 ? 3.833 2.201 -5.795 1.00 95.62 111 VAL A C 1
ATOM 863 O O . VAL A 1 111 ? 3.633 1.711 -6.907 1.00 95.62 111 VAL A O 1
ATOM 866 N N . LYS A 1 112 ? 4.628 1.609 -4.899 1.00 95.75 112 LYS A N 1
ATOM 867 C CA . LYS A 1 112 ? 5.329 0.343 -5.157 1.00 95.75 112 LYS A CA 1
ATOM 868 C C . LYS A 1 112 ? 4.553 -0.840 -4.595 1.00 95.75 112 LYS A C 1
ATOM 870 O O . LYS A 1 112 ? 4.007 -0.758 -3.501 1.00 95.75 112 LYS A O 1
ATOM 875 N N . ALA A 1 113 ? 4.617 -1.981 -5.282 1.00 96.25 113 ALA A N 1
ATOM 876 C CA . ALA A 1 113 ? 3.950 -3.214 -4.856 1.00 96.25 113 ALA A CA 1
ATOM 877 C C . ALA A 1 113 ? 4.298 -3.634 -3.413 1.00 96.25 113 ALA A C 1
ATOM 879 O O . ALA A 1 113 ? 3.412 -4.000 -2.650 1.00 96.25 113 ALA A O 1
ATOM 880 N N . LYS A 1 114 ? 5.571 -3.503 -3.015 1.00 96.50 114 LYS A N 1
ATOM 881 C CA . LYS A 1 114 ? 6.024 -3.810 -1.648 1.00 96.50 114 LYS A CA 1
ATOM 882 C C . LYS A 1 114 ? 5.389 -2.894 -0.595 1.00 96.50 114 LYS A C 1
ATOM 884 O O . LYS A 1 114 ? 4.989 -3.365 0.459 1.00 96.50 114 LYS A O 1
ATOM 889 N N . GLU A 1 115 ? 5.273 -1.601 -0.893 1.00 96.62 115 GLU A N 1
ATOM 890 C CA . GLU A 1 115 ? 4.681 -0.616 0.025 1.00 96.62 115 GLU A CA 1
ATOM 891 C C . GLU A 1 115 ? 3.176 -0.859 0.218 1.00 96.62 115 GLU A C 1
ATOM 893 O O . GLU A 1 115 ? 2.653 -0.645 1.311 1.00 96.62 115 GLU A O 1
ATOM 898 N N . ILE A 1 116 ? 2.485 -1.330 -0.830 1.00 97.62 116 ILE A N 1
ATOM 899 C CA . ILE A 1 116 ? 1.080 -1.761 -0.758 1.00 97.62 116 ILE A CA 1
ATOM 900 C C . ILE A 1 116 ? 0.947 -2.899 0.257 1.00 97.62 116 ILE A C 1
ATOM 902 O O . ILE A 1 116 ? 0.145 -2.794 1.182 1.00 97.62 116 ILE A O 1
ATOM 906 N N . ASP A 1 117 ? 1.772 -3.940 0.127 1.00 97.69 117 ASP A N 1
ATOM 907 C CA . ASP A 1 117 ? 1.745 -5.101 1.025 1.00 97.69 117 ASP A CA 1
ATOM 908 C C . ASP A 1 117 ? 2.075 -4.724 2.474 1.00 97.69 117 ASP A C 1
ATOM 910 O O . ASP A 1 117 ? 1.374 -5.125 3.402 1.00 97.69 117 ASP A O 1
ATOM 914 N N . GLU A 1 118 ? 3.118 -3.919 2.686 1.00 97.94 118 GLU A N 1
ATOM 915 C CA . GLU A 1 118 ? 3.517 -3.451 4.018 1.00 97.94 118 GLU A CA 1
ATOM 916 C C . GLU A 1 118 ? 2.397 -2.650 4.698 1.00 97.94 118 GLU A C 1
ATOM 918 O O . GLU A 1 118 ? 2.096 -2.868 5.877 1.00 97.94 118 GLU A O 1
ATOM 923 N N . THR A 1 119 ? 1.729 -1.767 3.949 1.00 97.56 119 THR A N 1
ATOM 924 C CA . THR A 1 119 ? 0.629 -0.953 4.483 1.00 97.56 119 THR A CA 1
ATOM 925 C C . THR A 1 119 ? -0.599 -1.809 4.790 1.00 97.56 119 THR A C 1
ATOM 927 O O . THR A 1 119 ? -1.168 -1.687 5.874 1.00 97.56 119 THR A O 1
ATOM 930 N N . LEU A 1 120 ? -0.981 -2.722 3.890 1.00 97.94 120 LEU A N 1
ATOM 931 C CA . LEU A 1 120 ? -2.105 -3.641 4.105 1.00 97.94 120 LEU A CA 1
ATOM 932 C C . LEU A 1 120 ? -1.896 -4.538 5.326 1.00 97.94 120 LEU A C 1
ATOM 934 O O . LEU A 1 120 ? -2.834 -4.725 6.101 1.00 97.94 120 LEU A O 1
ATOM 938 N N . ASN A 1 121 ? -0.680 -5.053 5.520 1.00 97.75 121 ASN A N 1
ATOM 939 C CA . ASN A 1 121 ? -0.335 -5.883 6.674 1.00 97.75 121 ASN A CA 1
ATOM 940 C C . ASN A 1 121 ? -0.377 -5.088 7.983 1.00 97.75 121 ASN A C 1
ATOM 942 O O . ASN A 1 121 ? -0.915 -5.574 8.976 1.00 97.75 121 ASN A O 1
ATOM 946 N N . THR A 1 122 ? 0.135 -3.855 7.974 1.00 97.75 122 THR A N 1
ATOM 947 C CA . THR A 1 122 ? 0.085 -2.964 9.145 1.00 97.75 122 THR A CA 1
ATOM 948 C C . THR A 1 122 ? -1.362 -2.650 9.526 1.00 97.75 122 THR A C 1
ATOM 950 O O . THR A 1 122 ? -1.753 -2.837 10.675 1.00 97.75 122 THR A O 1
ATOM 953 N N . LEU A 1 123 ? -2.189 -2.255 8.552 1.00 97.19 123 LEU A N 1
ATOM 954 C CA . LEU A 1 123 ? -3.607 -1.963 8.778 1.00 97.19 123 LEU A CA 1
ATOM 955 C C . LEU A 1 123 ? -4.385 -3.200 9.236 1.00 97.19 123 LEU A C 1
ATOM 957 O O . LEU A 1 123 ? -5.254 -3.087 10.094 1.00 97.19 123 LEU A O 1
ATOM 961 N N . LYS A 1 124 ? -4.053 -4.387 8.714 1.00 97.12 124 LYS A N 1
ATOM 962 C CA . LYS A 1 124 ? -4.656 -5.647 9.161 1.00 97.12 124 LYS A CA 1
ATOM 963 C C . LYS A 1 124 ? -4.382 -5.892 10.645 1.00 97.12 124 LYS A C 1
ATOM 965 O O . LYS A 1 124 ? -5.313 -6.208 11.376 1.00 97.12 124 LYS A O 1
ATOM 970 N N . ALA A 1 125 ? -3.134 -5.713 11.084 1.00 96.44 125 ALA A N 1
ATOM 971 C CA . ALA A 1 125 ? -2.753 -5.885 12.484 1.00 96.44 125 ALA A CA 1
ATOM 972 C C . ALA A 1 125 ? -3.456 -4.871 13.404 1.00 96.44 125 ALA A C 1
ATOM 974 O O . ALA A 1 125 ? -3.939 -5.241 14.471 1.00 96.44 125 ALA A O 1
ATOM 975 N N . GLU A 1 126 ? -3.576 -3.608 12.977 1.00 95.69 126 GLU A N 1
ATOM 976 C CA . GLU A 1 126 ? -4.315 -2.581 13.728 1.00 95.69 126 GLU A CA 1
ATOM 977 C C . GLU A 1 126 ? -5.826 -2.881 13.828 1.00 95.69 126 GLU A C 1
ATOM 979 O O . GLU A 1 126 ? -6.465 -2.483 14.804 1.00 95.69 126 GLU A O 1
ATOM 984 N N . LEU A 1 127 ? -6.398 -3.590 12.846 1.00 95.38 127 LEU A N 1
ATOM 985 C CA . LEU A 1 127 ? -7.831 -3.895 12.748 1.00 95.38 127 LEU A CA 1
ATOM 986 C C . LEU A 1 127 ? -8.253 -5.250 13.337 1.00 95.38 127 LEU A C 1
ATOM 988 O O . LEU A 1 127 ? -9.455 -5.532 13.361 1.00 95.38 127 LEU A O 1
ATOM 992 N N . GLU A 1 128 ? -7.332 -6.092 13.821 1.00 93.06 128 GLU A N 1
ATOM 993 C CA . GLU A 1 128 ? -7.721 -7.364 14.452 1.00 93.06 128 GLU A CA 1
ATOM 994 C C . GLU A 1 128 ? -8.553 -7.113 15.716 1.00 93.06 128 GLU A C 1
ATOM 996 O O . GLU A 1 128 ? -9.734 -7.463 15.762 1.00 93.06 128 GLU A O 1
ATOM 1001 N N . ASN A 1 129 ? -7.964 -6.425 16.699 1.00 90.06 129 ASN A N 1
ATOM 1002 C CA . ASN A 1 129 ? -8.606 -6.084 17.970 1.00 90.06 129 ASN A CA 1
ATOM 1003 C C . ASN A 1 129 ? -8.387 -4.602 18.313 1.00 90.06 129 ASN A C 1
ATOM 1005 O O . ASN A 1 129 ? -7.649 -4.283 19.250 1.00 90.06 129 ASN A O 1
ATOM 1009 N N . PRO A 1 130 ? -8.985 -3.666 17.553 1.00 93.00 130 PRO A N 1
ATOM 1010 C CA . PRO A 1 130 ? -8.761 -2.250 17.777 1.00 93.00 130 PRO A CA 1
ATOM 1011 C C . PRO A 1 130 ? -9.349 -1.817 19.123 1.00 93.00 130 PRO A C 1
ATOM 1013 O O . PRO A 1 130 ? -10.522 -2.062 19.435 1.00 93.00 130 PRO A O 1
ATOM 1016 N N . ALA A 1 131 ? -8.527 -1.114 19.902 1.00 94.62 131 ALA A N 1
ATOM 1017 C CA . ALA A 1 131 ? -8.967 -0.359 21.066 1.00 94.62 131 ALA A CA 1
ATOM 1018 C C . ALA A 1 131 ? -9.657 0.936 20.593 1.00 94.62 131 ALA A C 1
ATOM 1020 O O . ALA A 1 131 ? -9.051 2.009 20.617 1.00 94.62 131 ALA A O 1
ATOM 1021 N N . ALA A 1 132 ? -10.869 0.816 20.047 1.00 95.75 132 ALA A N 1
ATOM 1022 C CA . ALA A 1 132 ? -11.628 1.908 19.451 1.00 95.75 132 ALA A CA 1
ATOM 1023 C C . ALA A 1 132 ? -13.144 1.658 19.536 1.00 95.75 132 ALA A C 1
ATOM 1025 O O . ALA A 1 132 ? -13.582 0.510 19.629 1.00 95.75 132 ALA A O 1
ATOM 1026 N N . VAL A 1 133 ? -13.929 2.735 19.472 1.00 96.69 133 VAL A N 1
ATOM 1027 C CA . VAL A 1 133 ? -15.398 2.707 19.508 1.00 96.69 133 VAL A CA 1
ATOM 1028 C C . VAL A 1 133 ? -15.952 3.284 18.207 1.00 96.69 133 VAL A C 1
ATOM 1030 O O . VAL A 1 133 ? -15.700 4.441 17.884 1.00 96.69 133 VAL A O 1
ATOM 1033 N N . GLY A 1 134 ? -16.714 2.478 17.472 1.00 95.69 134 GLY A N 1
ATOM 1034 C CA . GLY A 1 134 ? -17.332 2.840 16.198 1.00 95.69 134 GLY A CA 1
ATOM 1035 C C . GLY A 1 134 ? -17.729 1.592 15.410 1.00 95.69 134 GLY A C 1
ATOM 1036 O O . GLY A 1 134 ? -17.729 0.487 15.954 1.00 95.69 134 GLY A O 1
ATOM 1037 N N . ASP A 1 135 ? -18.028 1.754 14.123 1.00 96.00 135 ASP A N 1
ATOM 1038 C CA . ASP A 1 135 ? -18.371 0.635 13.240 1.00 96.00 135 ASP A CA 1
ATOM 1039 C C . ASP A 1 135 ? -17.111 -0.138 12.799 1.00 96.00 135 ASP A C 1
ATOM 1041 O O . ASP A 1 135 ? -16.538 0.071 11.724 1.00 96.00 135 ASP A O 1
ATOM 1045 N N . ILE A 1 136 ? -16.632 -1.031 13.669 1.00 95.31 136 ILE A N 1
ATOM 1046 C CA . ILE A 1 136 ? -15.429 -1.838 13.411 1.00 95.31 136 ILE A CA 1
ATOM 1047 C C . ILE A 1 136 ? -15.643 -2.798 12.230 1.00 95.31 136 ILE A C 1
ATOM 1049 O O . ILE A 1 136 ? -14.712 -3.046 11.456 1.00 95.31 136 ILE A O 1
ATOM 1053 N N . ALA A 1 137 ? -16.870 -3.292 12.037 1.00 93.94 137 ALA A N 1
ATOM 1054 C CA . ALA A 1 137 ? -17.214 -4.148 10.908 1.00 93.94 137 ALA A CA 1
ATOM 1055 C C . ALA A 1 137 ? -17.037 -3.401 9.576 1.00 93.94 137 ALA A C 1
ATOM 1057 O O . ALA A 1 137 ? -16.419 -3.942 8.653 1.00 93.94 137 ALA A O 1
ATOM 1058 N N . ALA A 1 138 ? -17.472 -2.139 9.499 1.00 94.94 138 ALA A N 1
ATOM 1059 C CA . ALA A 1 138 ? -17.249 -1.291 8.333 1.00 94.94 138 ALA A CA 1
ATOM 1060 C C . ALA A 1 138 ? -15.757 -1.035 8.061 1.00 94.94 138 ALA A C 1
ATOM 1062 O O . ALA A 1 138 ? -15.343 -1.085 6.902 1.00 94.94 138 ALA A O 1
ATOM 1063 N N . LEU A 1 139 ? -14.919 -0.829 9.090 1.00 96.19 139 LEU A N 1
ATOM 1064 C CA . LEU A 1 139 ? -13.467 -0.682 8.888 1.00 96.19 139 LEU A CA 1
ATOM 1065 C C . LEU A 1 139 ? -12.834 -1.948 8.302 1.00 96.19 139 LEU A C 1
ATOM 1067 O O . LEU A 1 139 ? -12.016 -1.856 7.384 1.00 96.19 139 LEU A O 1
ATOM 1071 N N . ARG A 1 140 ? -13.222 -3.134 8.791 1.00 95.94 140 ARG A N 1
ATOM 1072 C CA . ARG A 1 140 ? -12.713 -4.403 8.245 1.00 95.94 140 ARG A CA 1
ATOM 1073 C C . ARG A 1 140 ? -13.206 -4.649 6.821 1.00 95.94 140 ARG A C 1
ATOM 1075 O O . ARG A 1 140 ? -12.419 -5.074 5.978 1.00 95.94 140 ARG A O 1
ATOM 1082 N N . ALA A 1 141 ? -14.463 -4.322 6.523 1.00 96.81 141 ALA A N 1
ATOM 1083 C CA . ALA A 1 141 ? -14.995 -4.390 5.163 1.00 96.81 141 ALA A CA 1
ATOM 1084 C C . ALA A 1 141 ? -14.235 -3.447 4.215 1.00 96.81 141 ALA A C 1
ATOM 1086 O O . ALA A 1 141 ? -13.832 -3.848 3.122 1.00 96.81 141 ALA A O 1
ATOM 1087 N N . ARG A 1 142 ? -13.954 -2.218 4.661 1.00 97.62 142 ARG A N 1
ATOM 1088 C CA . ARG A 1 142 ? -13.162 -1.245 3.904 1.00 97.62 142 ARG A CA 1
ATOM 1089 C C . ARG A 1 142 ? -11.725 -1.717 3.682 1.00 97.62 142 ARG A C 1
ATOM 1091 O O . ARG A 1 142 ? -11.195 -1.560 2.586 1.00 97.62 142 ARG A O 1
ATOM 1098 N N . HIS A 1 143 ? -11.090 -2.323 4.684 1.00 98.06 143 HIS A N 1
ATOM 1099 C CA . HIS A 1 143 ? -9.763 -2.932 4.536 1.00 98.06 143 HIS A CA 1
ATOM 1100 C C . HIS A 1 143 ? -9.761 -4.087 3.526 1.00 98.06 143 HIS A C 1
ATOM 1102 O O . HIS A 1 143 ? -8.853 -4.164 2.696 1.00 98.06 143 HIS A O 1
ATOM 1108 N N . ALA A 1 144 ? -10.792 -4.936 3.527 1.00 98.00 144 ALA A N 1
ATOM 1109 C CA . ALA A 1 144 ? -10.937 -6.005 2.542 1.00 98.00 144 ALA A CA 1
ATOM 1110 C C . ALA A 1 144 ? -11.089 -5.452 1.111 1.00 98.00 144 ALA A C 1
ATOM 1112 O O . ALA A 1 144 ? -10.418 -5.925 0.193 1.00 98.00 144 ALA A O 1
ATOM 1113 N N . GLU A 1 145 ? -11.891 -4.398 0.924 1.00 98.12 145 GLU A N 1
ATOM 1114 C CA . GLU A 1 145 ? -12.013 -3.687 -0.358 1.00 98.12 145 GLU A CA 1
ATOM 1115 C C . GLU A 1 145 ? -10.660 -3.114 -0.819 1.00 98.12 145 GLU A C 1
ATOM 1117 O O . GLU A 1 145 ? -10.256 -3.283 -1.971 1.00 98.12 145 GLU A O 1
ATOM 1122 N N . LEU A 1 146 ? -9.923 -2.465 0.088 1.00 98.00 146 LEU A N 1
ATOM 1123 C CA . LEU A 1 146 ? -8.601 -1.906 -0.206 1.00 98.00 146 LEU A CA 1
ATOM 1124 C C . LEU A 1 146 ? -7.554 -2.988 -0.478 1.00 98.00 146 LEU A C 1
ATOM 1126 O O . LEU A 1 146 ? -6.636 -2.757 -1.261 1.00 98.00 146 LEU A O 1
ATOM 1130 N N . THR A 1 147 ? -7.704 -4.172 0.111 1.00 98.19 147 THR A N 1
ATOM 1131 C CA . THR A 1 147 ? -6.863 -5.335 -0.188 1.00 98.19 147 THR A CA 1
ATOM 1132 C C . THR A 1 147 ? -7.083 -5.802 -1.626 1.00 98.19 147 THR A C 1
ATOM 1134 O O . THR A 1 147 ? -6.111 -6.008 -2.352 1.00 98.19 147 THR A O 1
ATOM 1137 N N . ALA A 1 148 ? -8.340 -5.901 -2.073 1.00 98.19 148 ALA A N 1
ATOM 1138 C CA . ALA A 1 148 ? -8.658 -6.246 -3.459 1.00 98.19 148 ALA A CA 1
ATOM 1139 C C . ALA A 1 148 ? -8.083 -5.213 -4.445 1.00 98.19 148 ALA A C 1
ATOM 1141 O O . ALA A 1 148 ? -7.313 -5.574 -5.335 1.00 98.19 148 ALA A O 1
ATOM 1142 N N . LYS A 1 149 ? -8.337 -3.918 -4.210 1.00 97.81 149 LYS A N 1
ATOM 1143 C CA . LYS A 1 149 ? -7.772 -2.817 -5.017 1.00 97.81 149 LYS A CA 1
ATOM 1144 C C . LYS A 1 149 ? -6.241 -2.801 -5.010 1.00 97.81 149 LYS A C 1
ATOM 1146 O O . LYS A 1 149 ? -5.609 -2.514 -6.026 1.00 97.81 149 LYS A O 1
ATOM 1151 N N . GLY A 1 150 ? -5.630 -3.109 -3.867 1.00 97.75 150 GLY A N 1
ATOM 1152 C CA . GLY A 1 150 ? -4.183 -3.235 -3.729 1.00 97.75 150 GLY A CA 1
ATOM 1153 C C . GLY A 1 150 ? -3.617 -4.345 -4.613 1.00 97.75 150 GLY A C 1
ATOM 1154 O O . GLY A 1 150 ? -2.621 -4.126 -5.303 1.00 97.75 150 GLY A O 1
ATOM 1155 N N . ASN A 1 151 ? -4.276 -5.505 -4.654 1.00 97.69 151 ASN A N 1
ATOM 1156 C CA . ASN A 1 151 ? -3.882 -6.618 -5.519 1.00 97.69 151 ASN A CA 1
ATOM 1157 C C . ASN A 1 151 ? -4.010 -6.263 -7.006 1.00 97.69 151 ASN A C 1
ATOM 1159 O O . ASN A 1 151 ? -3.044 -6.436 -7.746 1.00 97.69 151 ASN A O 1
ATOM 1163 N N . GLU A 1 152 ? -5.128 -5.666 -7.424 1.00 97.19 152 GLU A N 1
ATOM 1164 C CA . GLU A 1 152 ? -5.317 -5.187 -8.803 1.00 97.19 15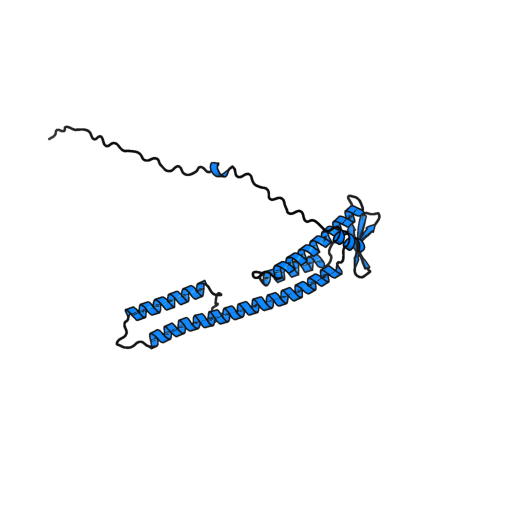2 GLU A CA 1
ATOM 1165 C C . GLU A 1 152 ? -4.223 -4.188 -9.213 1.00 97.19 152 GLU A C 1
ATOM 1167 O O . GLU A 1 152 ? -3.612 -4.295 -10.281 1.00 97.19 152 GLU A O 1
ATOM 1172 N N . LYS A 1 153 ? -3.901 -3.229 -8.332 1.00 97.31 153 LYS A N 1
ATOM 1173 C CA . LYS A 1 153 ? -2.827 -2.259 -8.579 1.00 97.31 153 LYS A CA 1
ATOM 1174 C C . LYS A 1 153 ? -1.467 -2.946 -8.717 1.00 97.31 153 LYS A C 1
ATOM 1176 O O . LYS A 1 153 ? -0.677 -2.564 -9.582 1.00 97.31 153 LYS A O 1
ATOM 1181 N N . LYS A 1 154 ? -1.177 -3.956 -7.893 1.00 97.38 154 LYS A N 1
ATOM 1182 C CA . LYS A 1 154 ? 0.068 -4.735 -7.979 1.00 97.38 154 LYS A CA 1
ATOM 1183 C C . LYS A 1 154 ? 0.173 -5.503 -9.291 1.00 97.38 154 LYS A C 1
ATOM 1185 O O . LYS A 1 154 ? 1.249 -5.508 -9.887 1.00 97.38 154 LYS A O 1
ATOM 1190 N N . GLU A 1 155 ? -0.915 -6.109 -9.751 1.00 96.88 155 GLU A N 1
ATOM 1191 C CA . GLU A 1 155 ? -0.963 -6.789 -11.047 1.00 96.88 155 GLU A CA 1
ATOM 1192 C C . GLU A 1 155 ? -0.697 -5.812 -12.195 1.00 96.88 155 GLU A C 1
ATOM 1194 O O . GLU A 1 155 ? 0.133 -6.091 -13.061 1.00 96.88 155 GLU A O 1
ATOM 1199 N N . ALA A 1 156 ? -1.308 -4.624 -12.158 1.00 96.06 156 ALA A N 1
ATOM 1200 C CA . ALA A 1 156 ? -1.052 -3.572 -13.138 1.00 96.06 156 ALA A CA 1
ATOM 1201 C C . ALA A 1 156 ? 0.422 -3.122 -13.141 1.00 96.06 156 ALA A C 1
ATOM 1203 O O . ALA A 1 156 ? 1.024 -2.989 -14.207 1.00 96.06 156 ALA A O 1
ATOM 1204 N N . ILE A 1 157 ? 1.035 -2.947 -11.963 1.00 95.75 157 ILE A N 1
ATOM 1205 C CA . ILE A 1 157 ? 2.465 -2.612 -11.832 1.00 95.75 157 ILE A CA 1
ATOM 1206 C C . ILE A 1 157 ? 3.345 -3.732 -12.402 1.00 95.75 157 ILE A C 1
ATOM 1208 O O . ILE A 1 157 ? 4.301 -3.459 -13.129 1.00 95.75 157 ILE A O 1
ATOM 1212 N N . ALA A 1 158 ? 3.040 -4.992 -12.085 1.00 95.25 158 ALA A N 1
ATOM 1213 C CA . ALA A 1 158 ? 3.795 -6.141 -12.575 1.00 95.25 158 ALA A CA 1
ATOM 1214 C C . ALA A 1 158 ? 3.705 -6.264 -14.102 1.00 95.25 158 ALA A C 1
ATOM 1216 O O . ALA A 1 158 ? 4.725 -6.468 -14.763 1.00 95.25 158 ALA A O 1
ATOM 1217 N N . LYS A 1 159 ? 2.508 -6.066 -14.665 1.00 96.31 159 LYS A N 1
ATOM 1218 C CA . LYS A 1 159 ? 2.275 -6.047 -16.110 1.00 96.31 159 LYS A CA 1
ATOM 1219 C C . LYS A 1 159 ? 3.057 -4.925 -16.792 1.00 96.31 159 LYS A C 1
ATOM 1221 O O . LYS A 1 159 ? 3.822 -5.209 -17.707 1.00 96.31 159 LYS A O 1
ATOM 1226 N N . ALA A 1 160 ? 2.952 -3.690 -16.301 1.00 94.56 160 ALA A N 1
ATOM 1227 C CA . ALA A 1 160 ? 3.688 -2.553 -16.855 1.00 94.56 160 ALA A CA 1
ATOM 1228 C C . ALA A 1 160 ? 5.210 -2.768 -16.797 1.00 94.56 160 ALA A C 1
ATOM 1230 O O . ALA A 1 160 ? 5.932 -2.436 -17.736 1.00 94.56 160 ALA A O 1
ATOM 1231 N N . ARG A 1 161 ? 5.712 -3.378 -15.715 1.00 94.06 161 ARG A N 1
ATOM 1232 C CA . ARG A 1 161 ? 7.128 -3.748 -15.603 1.00 94.06 161 ARG A CA 1
ATOM 1233 C C . ARG A 1 161 ? 7.526 -4.793 -16.644 1.00 94.06 161 ARG A C 1
ATOM 1235 O O . ARG A 1 161 ? 8.593 -4.661 -17.234 1.00 94.06 161 ARG A O 1
ATOM 1242 N N . LYS A 1 162 ? 6.699 -5.817 -16.866 1.00 94.94 162 LYS A N 1
ATOM 1243 C CA . LYS A 1 162 ? 6.950 -6.848 -17.881 1.00 94.94 162 LYS A CA 1
ATOM 1244 C C . LYS A 1 162 ? 6.981 -6.246 -19.287 1.00 94.94 162 LYS A C 1
ATOM 1246 O O . LYS A 1 162 ? 7.927 -6.488 -20.023 1.00 94.94 162 LYS A O 1
ATOM 1251 N N . GLU A 1 163 ? 6.006 -5.407 -19.620 1.00 95.94 163 GLU A N 1
ATOM 1252 C CA . GLU A 1 163 ? 5.952 -4.696 -20.903 1.00 95.94 163 GLU A CA 1
ATOM 1253 C C . GLU A 1 163 ? 7.177 -3.789 -21.100 1.00 95.94 163 GLU A C 1
ATOM 1255 O O . GLU A 1 163 ? 7.762 -3.755 -22.181 1.00 95.94 163 GLU A O 1
ATOM 1260 N N . ALA A 1 164 ? 7.622 -3.097 -20.046 1.00 95.12 164 ALA A N 1
ATOM 1261 C CA . ALA A 1 164 ? 8.840 -2.292 -20.089 1.00 95.12 164 ALA A CA 1
ATOM 1262 C C . ALA A 1 164 ? 10.103 -3.142 -20.313 1.00 95.12 164 ALA A C 1
ATOM 1264 O O . ALA A 1 164 ? 10.986 -2.714 -21.053 1.00 95.12 164 ALA A O 1
ATOM 1265 N N . LEU A 1 165 ? 10.188 -4.335 -19.709 1.00 95.62 165 LEU A N 1
ATOM 1266 C CA . LEU A 1 165 ? 11.291 -5.278 -19.937 1.00 95.62 165 LEU A CA 1
ATOM 1267 C C . LEU A 1 165 ? 11.302 -5.778 -21.382 1.00 95.62 165 LEU A C 1
ATOM 1269 O O . LEU A 1 165 ? 12.339 -5.718 -22.033 1.00 95.62 165 LEU A O 1
ATOM 1273 N N . GLU A 1 166 ? 10.155 -6.222 -21.899 1.00 95.50 166 GLU A N 1
ATOM 1274 C CA . GLU A 1 166 ? 10.023 -6.691 -23.284 1.00 95.50 166 GLU A CA 1
ATOM 1275 C C . GLU A 1 166 ? 10.392 -5.588 -24.285 1.00 95.50 166 GLU A C 1
ATOM 1277 O O . GLU A 1 166 ? 11.120 -5.834 -25.249 1.00 95.50 166 GLU A O 1
ATOM 1282 N N . LYS A 1 167 ? 9.946 -4.351 -24.030 1.00 96.00 167 LYS A N 1
ATOM 1283 C CA . LYS A 1 167 ? 10.301 -3.185 -24.842 1.00 96.00 167 LYS A CA 1
ATOM 1284 C C . LYS A 1 167 ? 11.806 -2.908 -24.809 1.00 96.00 167 LYS A C 1
ATOM 1286 O O . LYS A 1 167 ? 12.412 -2.795 -25.871 1.00 96.00 167 LYS A O 1
ATOM 1291 N N . ALA A 1 168 ? 12.402 -2.850 -23.619 1.00 95.44 168 ALA A N 1
ATOM 1292 C CA . ALA A 1 168 ? 13.831 -2.594 -23.455 1.00 95.44 168 ALA A CA 1
ATOM 1293 C C . ALA A 1 168 ? 14.693 -3.700 -24.091 1.00 95.44 168 ALA A C 1
ATOM 1295 O O . ALA A 1 168 ? 15.731 -3.423 -24.687 1.00 95.44 168 ALA A O 1
ATOM 1296 N N . LEU A 1 169 ? 14.261 -4.960 -24.006 1.00 95.56 169 LEU A N 1
ATOM 1297 C CA . LEU A 1 169 ? 14.937 -6.072 -24.668 1.00 95.56 169 LEU A CA 1
ATOM 1298 C C . LEU A 1 169 ? 14.877 -5.907 -26.186 1.00 95.56 169 LEU A C 1
ATOM 1300 O O . LEU A 1 169 ? 15.913 -5.936 -26.842 1.00 95.56 169 LEU A O 1
ATOM 1304 N N . LYS A 1 170 ? 13.684 -5.669 -26.739 1.00 96.06 170 LYS A N 1
ATOM 1305 C CA . LYS A 1 170 ? 13.489 -5.483 -28.181 1.00 96.06 170 LYS A CA 1
ATOM 1306 C C . LYS A 1 170 ? 14.315 -4.321 -28.735 1.00 96.06 170 LYS A C 1
ATOM 1308 O O . LYS A 1 170 ? 14.945 -4.463 -29.780 1.00 96.06 170 LYS A O 1
ATOM 1313 N N . GLU A 1 171 ? 14.307 -3.179 -28.054 1.00 96.00 171 GLU A N 1
ATOM 1314 C CA . GLU A 1 171 ? 15.069 -1.992 -28.453 1.00 96.00 171 GLU A CA 1
ATOM 1315 C C . GLU A 1 171 ? 16.578 -2.254 -28.385 1.00 96.00 171 GLU A C 1
ATOM 1317 O O . GLU A 1 171 ? 17.294 -1.956 -29.343 1.00 96.00 171 GLU A O 1
ATOM 1322 N N . ARG A 1 172 ? 17.062 -2.918 -27.327 1.00 94.94 172 ARG A N 1
ATOM 1323 C CA . ARG A 1 172 ? 18.466 -3.336 -27.233 1.00 94.94 172 ARG A CA 1
ATOM 1324 C C . ARG A 1 172 ? 18.864 -4.291 -28.359 1.00 94.94 172 ARG A C 1
ATOM 1326 O O . ARG A 1 172 ? 19.912 -4.081 -28.968 1.00 94.94 172 ARG A O 1
ATOM 1333 N N . THR A 1 173 ? 18.063 -5.319 -28.631 1.00 95.31 173 THR A N 1
ATOM 1334 C CA . THR A 1 173 ? 18.328 -6.282 -29.711 1.00 95.31 173 THR A CA 1
ATOM 1335 C C . THR A 1 173 ? 18.400 -5.572 -31.057 1.00 95.31 173 THR A C 1
ATOM 1337 O O . THR A 1 173 ? 19.343 -5.793 -31.806 1.00 95.31 173 THR A O 1
ATOM 1340 N N . ASN A 1 174 ? 17.493 -4.630 -31.321 1.00 97.25 174 ASN A N 1
ATOM 1341 C CA . ASN A 1 174 ? 17.510 -3.848 -32.554 1.00 97.25 174 ASN A CA 1
ATOM 1342 C C . ASN A 1 174 ? 18.807 -3.032 -32.729 1.00 97.25 174 ASN A C 1
ATOM 1344 O O . ASN A 1 174 ? 19.332 -2.946 -33.838 1.00 97.25 174 ASN A O 1
ATOM 1348 N N . ILE A 1 175 ? 19.346 -2.440 -31.655 1.00 95.69 175 ILE A N 1
ATOM 1349 C CA . ILE A 1 175 ? 20.627 -1.714 -31.720 1.00 95.69 175 ILE A CA 1
ATOM 1350 C C . ILE A 1 175 ? 21.768 -2.668 -32.108 1.00 95.69 175 ILE A C 1
ATOM 1352 O O . ILE A 1 175 ? 22.597 -2.325 -32.953 1.00 95.69 175 ILE A O 1
ATOM 1356 N N . VAL A 1 176 ? 21.789 -3.877 -31.536 1.00 96.38 176 VAL A N 1
ATOM 1357 C CA . VAL A 1 176 ? 22.796 -4.905 -31.852 1.00 96.38 176 VAL A CA 1
ATOM 1358 C C . VAL A 1 176 ? 22.655 -5.388 -33.296 1.00 96.38 176 VAL A C 1
ATOM 1360 O O . VAL A 1 176 ? 23.633 -5.365 -34.034 1.00 96.38 176 VAL A O 1
ATOM 1363 N N . GLU A 1 177 ? 21.444 -5.727 -33.738 1.00 97.31 177 GLU A N 1
ATOM 1364 C CA . GLU A 1 177 ? 21.164 -6.152 -35.118 1.00 97.31 177 GLU A CA 1
ATOM 1365 C C . GLU A 1 177 ? 21.564 -5.080 -36.143 1.00 97.31 177 GLU A C 1
ATOM 1367 O O . GLU A 1 177 ? 22.106 -5.399 -37.204 1.00 97.31 177 GLU A O 1
ATOM 1372 N N . ARG A 1 178 ? 21.343 -3.792 -35.833 1.00 96.81 178 ARG A N 1
ATOM 1373 C CA . ARG A 1 178 ? 21.810 -2.676 -36.670 1.00 96.81 178 ARG A CA 1
ATOM 1374 C C . ARG A 1 178 ? 23.333 -2.613 -36.739 1.00 96.81 178 ARG A C 1
ATOM 1376 O O . ARG A 1 178 ? 23.867 -2.358 -37.816 1.00 96.81 178 ARG A O 1
ATOM 1383 N N . ALA A 1 179 ? 24.027 -2.863 -35.630 1.00 96.00 179 ALA A N 1
ATOM 1384 C CA . ALA A 1 179 ? 25.487 -2.901 -35.604 1.00 96.00 179 ALA A CA 1
ATOM 1385 C C . ALA A 1 179 ? 26.040 -4.094 -36.402 1.00 96.00 179 ALA A C 1
ATOM 1387 O O . ALA A 1 179 ? 26.950 -3.923 -37.211 1.00 96.00 179 ALA A O 1
ATOM 1388 N N . GLU A 1 180 ? 25.455 -5.281 -36.238 1.00 95.69 180 GLU A N 1
ATOM 1389 C CA . GLU A 1 180 ? 25.821 -6.486 -36.993 1.00 95.69 180 GLU A CA 1
ATOM 1390 C C . GLU A 1 180 ? 25.573 -6.308 -38.492 1.00 95.69 180 GLU A C 1
ATOM 1392 O O . GLU A 1 180 ? 26.454 -6.585 -39.305 1.00 95.69 180 GLU A O 1
ATOM 1397 N N . SER A 1 181 ? 24.411 -5.765 -38.864 1.00 95.62 181 SER A N 1
ATOM 1398 C CA . SER A 1 181 ? 24.066 -5.469 -40.260 1.00 95.62 181 SER A CA 1
ATOM 1399 C C . SER A 1 181 ? 25.038 -4.472 -40.886 1.00 95.62 181 SER A C 1
ATOM 1401 O O . SER A 1 181 ? 25.442 -4.638 -42.036 1.00 95.62 181 SER A O 1
ATOM 1403 N N . LEU A 1 182 ? 25.445 -3.451 -40.128 1.00 93.50 182 LEU A N 1
ATOM 1404 C CA . LEU A 1 182 ? 26.401 -2.446 -40.581 1.00 93.50 182 LEU A CA 1
ATOM 1405 C C . LEU A 1 182 ? 27.777 -3.064 -40.882 1.00 93.50 182 LEU A C 1
ATOM 1407 O O . LEU A 1 182 ? 28.403 -2.707 -41.878 1.00 93.50 182 LEU A O 1
ATOM 1411 N N . VAL A 1 183 ? 28.234 -4.009 -40.056 1.00 92.31 183 VAL A N 1
ATOM 1412 C CA . VAL A 1 183 ? 29.493 -4.738 -40.284 1.00 92.31 183 VAL A CA 1
ATOM 1413 C C . VAL A 1 183 ? 29.356 -5.741 -41.435 1.00 92.31 183 VAL A C 1
ATOM 1415 O O . VAL A 1 183 ? 30.263 -5.855 -42.255 1.00 92.31 183 VAL A O 1
ATOM 1418 N N . ALA A 1 184 ? 28.219 -6.430 -41.549 1.00 93.12 184 ALA A N 1
ATOM 1419 C CA . ALA A 1 184 ? 27.965 -7.404 -42.612 1.00 93.12 184 ALA A CA 1
ATOM 1420 C C . ALA A 1 184 ? 27.931 -6.780 -44.020 1.00 93.12 184 ALA A C 1
ATOM 1422 O O . ALA A 1 184 ? 28.207 -7.461 -45.005 1.00 93.12 184 ALA A O 1
ATOM 1423 N N . GLN A 1 185 ? 27.614 -5.488 -44.129 1.00 89.62 185 GLN A N 1
ATOM 1424 C CA . GLN A 1 185 ? 27.604 -4.741 -45.392 1.00 89.62 185 GLN A CA 1
ATOM 1425 C C . GLN A 1 185 ? 29.004 -4.295 -45.862 1.00 89.62 185 GLN A C 1
ATOM 1427 O O . GLN A 1 185 ? 29.126 -3.681 -46.925 1.00 89.62 185 GLN A O 1
ATOM 1432 N N . MET A 1 186 ? 30.061 -4.586 -45.098 1.00 89.38 186 MET A N 1
ATOM 1433 C CA . MET A 1 186 ? 31.428 -4.179 -45.417 1.00 89.38 186 MET A CA 1
ATOM 1434 C C . MET A 1 186 ? 31.992 -4.923 -46.642 1.00 89.38 186 MET A C 1
ATOM 1436 O O . MET A 1 186 ? 31.909 -6.143 -46.748 1.00 89.38 186 MET A O 1
ATOM 1440 N N . ASN A 1 187 ? 32.623 -4.178 -47.552 1.00 90.00 187 ASN A N 1
ATOM 1441 C CA . ASN A 1 187 ? 33.363 -4.680 -48.719 1.00 90.00 187 ASN A CA 1
ATOM 1442 C C . ASN A 1 187 ? 34.749 -4.006 -48.864 1.00 90.00 187 ASN A C 1
ATOM 1444 O O . ASN A 1 187 ? 35.100 -3.119 -48.083 1.00 90.00 187 ASN A O 1
ATOM 1448 N N . GLU A 1 188 ? 35.536 -4.387 -49.878 1.00 85.00 188 GLU A N 1
ATOM 1449 C CA . GLU A 1 188 ? 36.906 -3.878 -50.098 1.00 85.00 188 GLU A CA 1
ATOM 1450 C C . GLU A 1 188 ? 36.998 -2.356 -50.330 1.00 85.00 188 GLU A C 1
ATOM 1452 O O . GLU A 1 188 ? 38.057 -1.768 -50.133 1.00 85.00 188 GLU A O 1
ATOM 1457 N N . SER A 1 189 ? 35.899 -1.696 -50.709 1.00 85.69 189 SER A N 1
ATOM 1458 C CA . SER A 1 189 ? 35.832 -0.244 -50.942 1.00 85.69 189 SER A CA 1
ATOM 1459 C C . SER A 1 189 ? 35.197 0.535 -49.778 1.00 85.69 189 SER A C 1
ATOM 1461 O O . SER A 1 189 ? 34.797 1.687 -49.947 1.00 85.69 189 SER A O 1
ATOM 1463 N N . THR A 1 190 ? 35.070 -0.069 -48.592 1.00 89.44 190 THR A N 1
ATOM 1464 C CA . THR A 1 190 ? 34.389 0.568 -47.452 1.00 89.44 190 THR A CA 1
ATOM 1465 C C . THR A 1 190 ? 35.171 1.760 -46.899 1.00 89.44 190 THR A C 1
ATOM 1467 O O . THR A 1 190 ? 36.349 1.652 -46.557 1.00 89.44 190 THR A O 1
ATOM 1470 N N . ASN A 1 191 ? 34.489 2.894 -46.710 1.00 92.50 191 ASN A N 1
ATOM 1471 C CA . ASN A 1 191 ? 35.041 4.030 -45.977 1.00 92.50 191 ASN A CA 1
ATOM 1472 C C . ASN A 1 191 ? 35.104 3.724 -44.471 1.00 92.50 191 ASN A C 1
ATOM 1474 O O . ASN A 1 191 ? 34.118 3.855 -43.744 1.00 92.50 191 ASN A O 1
ATOM 1478 N N . TRP A 1 192 ? 36.291 3.350 -43.995 1.00 91.12 192 TRP A N 1
ATOM 1479 C CA . TRP A 1 192 ? 36.515 2.954 -42.603 1.00 91.12 192 TRP A CA 1
ATOM 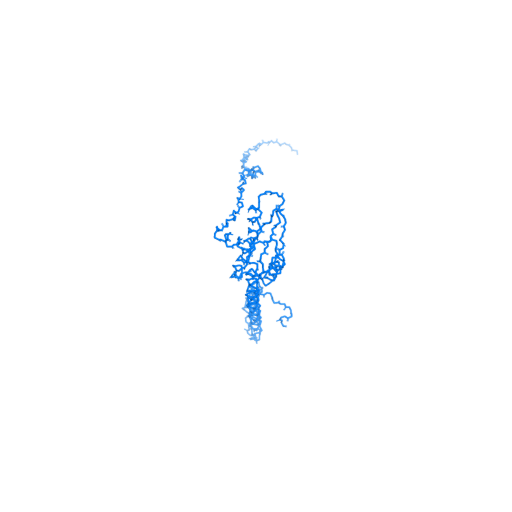1480 C C . TRP A 1 192 ? 36.192 4.049 -41.577 1.00 91.12 192 TRP A C 1
ATOM 1482 O O . TRP A 1 192 ? 35.720 3.753 -40.480 1.00 91.12 192 TRP A O 1
ATOM 1492 N N . ARG A 1 193 ? 36.423 5.324 -41.920 1.00 93.50 193 ARG A N 1
ATOM 1493 C CA . ARG A 1 193 ? 36.127 6.441 -41.012 1.00 93.50 193 ARG A CA 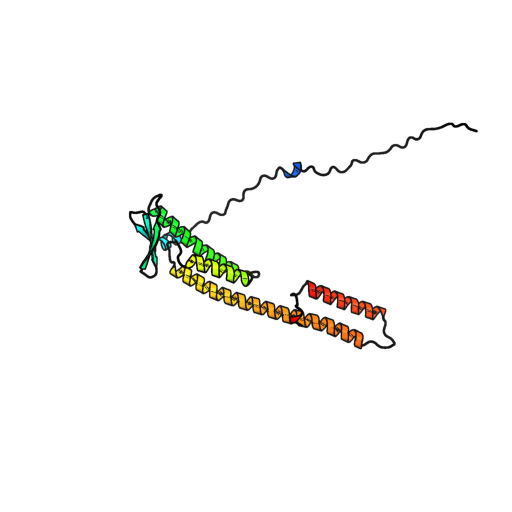1
ATOM 1494 C C . ARG A 1 193 ? 34.623 6.565 -40.789 1.00 93.50 193 ARG A C 1
ATOM 1496 O O . ARG A 1 193 ? 34.183 6.596 -39.648 1.00 93.50 193 ARG A O 1
ATOM 1503 N N . GLU A 1 194 ? 33.855 6.561 -41.875 1.00 92.50 194 GLU A N 1
ATOM 1504 C CA . GLU A 1 194 ? 32.393 6.645 -41.821 1.00 92.50 194 GLU A CA 1
ATOM 1505 C C . GLU A 1 194 ? 31.774 5.436 -41.101 1.00 92.50 194 GLU A C 1
ATOM 1507 O O . GLU A 1 194 ? 30.857 5.595 -40.297 1.00 92.50 194 GLU A O 1
ATOM 1512 N N . LEU A 1 195 ? 32.303 4.230 -41.339 1.00 93.44 195 LEU A N 1
ATOM 1513 C CA . LEU A 1 195 ? 31.880 3.017 -40.637 1.00 93.44 195 LEU A CA 1
ATOM 1514 C C . LEU A 1 195 ? 32.116 3.127 -39.123 1.00 93.44 195 LEU A C 1
ATOM 1516 O O . LEU A 1 195 ? 31.216 2.848 -38.332 1.00 93.44 195 LEU A O 1
ATOM 1520 N N . ASN A 1 196 ? 33.313 3.561 -38.717 1.00 94.88 196 ASN A N 1
ATOM 1521 C CA . ASN A 1 196 ? 33.651 3.761 -37.310 1.00 94.88 196 ASN A CA 1
ATOM 1522 C C . ASN A 1 196 ? 32.757 4.823 -36.650 1.00 94.88 196 ASN A C 1
ATOM 1524 O O . ASN A 1 196 ? 32.329 4.628 -35.515 1.00 94.88 196 ASN A O 1
ATOM 1528 N N . ASP A 1 197 ? 32.442 5.915 -37.347 1.00 96.44 197 ASP A N 1
ATOM 1529 C CA . ASP A 1 197 ? 31.559 6.957 -36.815 1.00 96.44 197 ASP A CA 1
ATOM 1530 C C . ASP A 1 197 ? 30.128 6.423 -36.605 1.00 96.44 197 ASP A C 1
ATOM 1532 O O . ASP A 1 197 ? 29.526 6.660 -35.556 1.00 96.44 197 ASP A O 1
ATOM 1536 N N . LYS A 1 198 ? 29.613 5.610 -37.539 1.00 95.94 198 LYS A N 1
ATOM 1537 C CA . LYS A 1 198 ? 28.312 4.926 -37.400 1.00 95.94 198 LYS A CA 1
ATOM 1538 C C . LYS A 1 198 ? 28.296 3.910 -36.251 1.00 95.94 198 LYS A C 1
ATOM 1540 O O . LYS A 1 198 ? 27.324 3.859 -35.500 1.00 95.94 198 LYS A O 1
ATOM 1545 N N . LEU A 1 199 ? 29.366 3.131 -36.076 1.00 96.00 199 LEU A N 1
ATOM 1546 C CA . LEU A 1 199 ? 29.492 2.187 -34.957 1.00 96.00 199 LEU A CA 1
ATOM 1547 C C . LEU A 1 199 ? 29.544 2.904 -33.602 1.00 96.00 199 LEU A C 1
ATOM 1549 O O . LEU A 1 199 ? 28.914 2.450 -32.650 1.00 96.00 199 LEU A O 1
ATOM 1553 N N . ARG A 1 200 ? 30.249 4.039 -33.516 1.00 97.12 200 ARG A N 1
ATOM 1554 C CA . ARG A 1 200 ? 30.272 4.876 -32.306 1.00 97.12 200 ARG A CA 1
ATOM 1555 C C . ARG A 1 200 ? 28.885 5.408 -31.964 1.00 97.12 200 ARG A C 1
ATOM 1557 O O . ARG A 1 200 ? 28.470 5.277 -30.822 1.00 97.12 200 ARG A O 1
ATOM 1564 N N . ALA A 1 201 ? 28.142 5.903 -32.953 1.00 97.69 201 ALA A N 1
ATOM 1565 C CA . ALA A 1 201 ? 26.775 6.373 -32.738 1.00 97.69 201 ALA A CA 1
ATOM 1566 C C . ALA A 1 201 ? 25.842 5.265 -32.205 1.00 97.69 201 ALA A C 1
ATOM 1568 O O . ALA A 1 201 ? 25.072 5.510 -31.280 1.00 97.69 201 ALA A O 1
ATOM 1569 N N . LEU A 1 202 ? 25.936 4.037 -32.733 1.00 97.31 202 LEU A N 1
ATOM 1570 C CA . LEU A 1 202 ? 25.168 2.891 -32.221 1.00 97.31 202 LEU A CA 1
ATOM 1571 C C . LEU A 1 202 ? 25.593 2.487 -30.802 1.00 97.31 202 LEU A C 1
ATOM 1573 O O . LEU A 1 202 ? 24.753 2.094 -29.994 1.00 97.31 202 LEU A O 1
ATOM 1577 N N . PHE A 1 203 ? 26.885 2.588 -30.482 1.00 96.94 203 PHE A N 1
ATOM 1578 C CA . PHE A 1 203 ? 27.375 2.349 -29.128 1.00 96.94 203 PHE A CA 1
ATOM 1579 C C . PHE A 1 203 ? 26.840 3.392 -28.138 1.00 96.94 203 PHE A C 1
ATOM 1581 O O . PHE A 1 203 ? 26.379 3.018 -27.060 1.00 96.94 203 PHE A O 1
ATOM 1588 N N . ASP A 1 204 ? 26.830 4.671 -28.515 1.00 97.75 204 ASP A N 1
ATOM 1589 C CA . ASP A 1 204 ? 26.263 5.749 -27.700 1.00 97.75 204 ASP A CA 1
ATOM 1590 C C . ASP A 1 204 ? 24.750 5.554 -27.493 1.00 97.75 204 ASP A C 1
ATOM 1592 O O . ASP A 1 204 ? 24.253 5.679 -26.372 1.00 97.75 204 ASP A O 1
ATOM 1596 N N . GLU A 1 205 ? 24.020 5.164 -28.546 1.00 97.19 205 GLU A N 1
ATOM 1597 C CA . GLU A 1 205 ? 22.597 4.805 -28.467 1.00 97.19 205 GLU A CA 1
ATOM 1598 C C . GLU A 1 205 ? 22.368 3.634 -27.500 1.00 97.19 205 GLU A C 1
ATOM 1600 O O . GLU A 1 205 ? 21.467 3.678 -26.658 1.00 97.19 205 GLU A O 1
ATOM 1605 N N . TRP A 1 206 ? 23.220 2.606 -27.559 1.00 96.69 206 TRP A N 1
ATOM 1606 C CA . TRP A 1 206 ? 23.176 1.488 -26.621 1.00 96.69 206 TRP A CA 1
ATOM 1607 C C . TRP A 1 206 ? 23.433 1.935 -25.174 1.00 96.69 206 TRP A C 1
ATOM 1609 O O . TRP A 1 206 ? 22.697 1.519 -24.274 1.00 96.69 206 TRP A O 1
ATOM 1619 N N . GLN A 1 207 ? 24.428 2.796 -24.930 1.00 96.19 207 GLN A N 1
ATOM 1620 C CA . GLN A 1 207 ? 24.711 3.316 -23.588 1.00 96.19 207 GLN A CA 1
ATOM 1621 C C . GLN A 1 207 ? 23.542 4.138 -23.034 1.00 96.19 207 GLN A C 1
ATOM 1623 O O . GLN A 1 207 ? 23.153 3.954 -21.876 1.00 96.19 207 GLN A O 1
ATOM 1628 N N . GLU A 1 208 ? 22.952 5.014 -23.848 1.00 96.62 208 GLU A N 1
ATOM 1629 C CA . GLU A 1 208 ? 21.818 5.833 -23.420 1.00 96.62 208 GLU A CA 1
ATOM 1630 C C . GLU A 1 208 ? 20.577 4.979 -23.147 1.00 96.62 208 GLU A C 1
ATOM 1632 O O . GLU A 1 208 ? 19.901 5.178 -22.132 1.00 96.62 208 GLU A O 1
ATOM 1637 N N . HIS A 1 209 ? 20.317 3.967 -23.979 1.00 95.38 209 HIS A N 1
ATOM 1638 C CA . HIS A 1 209 ? 19.251 3.002 -23.734 1.00 95.38 209 HIS A CA 1
ATOM 1639 C C . HIS A 1 209 ? 19.439 2.298 -22.381 1.00 95.38 209 HIS A C 1
ATOM 1641 O O . HIS A 1 209 ? 18.493 2.198 -21.602 1.00 95.38 209 HIS A O 1
ATOM 1647 N N . GLN A 1 210 ? 20.650 1.835 -22.046 1.00 93.06 210 GLN A N 1
ATOM 1648 C CA . GLN A 1 210 ? 20.917 1.207 -20.741 1.00 93.06 210 GLN A CA 1
ATOM 1649 C C . GLN A 1 210 ? 20.659 2.153 -19.557 1.00 93.06 210 GLN A C 1
ATOM 1651 O O . GLN A 1 210 ? 20.249 1.703 -18.489 1.00 93.06 210 GLN A O 1
ATOM 1656 N N . ARG A 1 211 ? 20.893 3.458 -19.732 1.00 94.06 211 ARG A N 1
ATOM 1657 C CA . ARG A 1 211 ? 20.750 4.454 -18.662 1.00 94.06 211 ARG A CA 1
ATOM 1658 C C . ARG A 1 211 ? 19.305 4.904 -18.438 1.00 94.06 211 ARG A C 1
ATOM 1660 O O . ARG A 1 211 ? 18.958 5.292 -17.324 1.00 94.06 211 ARG A O 1
ATOM 1667 N N . THR A 1 212 ? 18.485 4.889 -19.485 1.00 94.38 212 THR A N 1
ATOM 1668 C CA . THR A 1 212 ? 17.131 5.473 -19.479 1.00 94.38 212 THR A CA 1
ATOM 1669 C C . THR A 1 212 ? 16.005 4.449 -19.399 1.00 94.38 212 THR A C 1
ATOM 1671 O O . THR A 1 212 ? 14.870 4.815 -19.090 1.00 94.38 212 THR A O 1
ATOM 1674 N N . THR A 1 213 ? 16.295 3.172 -19.646 1.00 93.88 213 THR A N 1
ATOM 1675 C CA . THR A 1 213 ? 15.303 2.090 -19.609 1.00 93.88 213 THR A CA 1
ATOM 1676 C C . THR A 1 213 ? 15.390 1.263 -18.326 1.00 93.88 213 THR A C 1
ATOM 1678 O O . THR A 1 213 ? 16.203 1.516 -17.435 1.00 93.88 213 THR A O 1
ATOM 1681 N N . ILE A 1 214 ? 14.494 0.282 -18.191 1.00 92.88 214 ILE A N 1
ATOM 1682 C CA . ILE A 1 214 ? 14.562 -0.674 -17.089 1.00 92.88 214 ILE A CA 1
ATOM 1683 C C . ILE A 1 214 ? 15.846 -1.504 -17.189 1.00 92.88 214 ILE A C 1
ATOM 1685 O O . ILE A 1 214 ? 16.243 -1.947 -18.265 1.00 92.88 214 ILE A O 1
ATOM 1689 N N . HIS A 1 215 ? 16.482 -1.743 -16.043 1.00 91.38 215 HIS A N 1
ATOM 1690 C CA . HIS A 1 215 ? 17.679 -2.568 -15.980 1.00 91.38 215 HIS A CA 1
ATOM 1691 C C . HIS A 1 215 ? 17.374 -4.004 -16.435 1.00 91.38 215 HIS A C 1
ATOM 1693 O O . HIS A 1 215 ? 16.582 -4.703 -15.799 1.00 91.38 215 HIS A O 1
ATOM 1699 N N . LEU A 1 216 ? 18.056 -4.449 -17.490 1.00 89.31 216 LEU A N 1
ATOM 1700 C CA . LEU A 1 216 ? 18.017 -5.824 -17.989 1.00 89.31 216 LEU A CA 1
ATOM 1701 C C . LEU A 1 216 ? 19.084 -6.661 -17.274 1.00 89.31 216 LEU A C 1
ATOM 1703 O O . LEU A 1 216 ? 20.263 -6.308 -17.270 1.00 89.31 216 LEU A O 1
ATOM 1707 N N . ASN A 1 217 ? 18.693 -7.766 -16.649 1.00 86.31 217 ASN A N 1
ATOM 1708 C CA . ASN A 1 217 ? 19.625 -8.708 -16.035 1.00 86.31 217 ASN A CA 1
ATOM 1709 C C . ASN A 1 217 ? 20.168 -9.693 -17.067 1.00 86.31 217 ASN A C 1
ATOM 1711 O O . ASN A 1 217 ? 19.604 -9.890 -18.138 1.00 86.31 217 ASN A O 1
ATOM 1715 N N . LYS A 1 218 ? 21.255 -10.383 -16.711 1.00 76.56 218 LYS A N 1
ATOM 1716 C CA . LYS A 1 218 ? 21.844 -11.422 -17.566 1.00 76.56 218 LYS A CA 1
ATOM 1717 C C . LYS A 1 218 ? 20.882 -12.585 -17.848 1.00 76.56 218 LYS A C 1
ATOM 1719 O O . LYS A 1 218 ? 21.004 -13.211 -18.886 1.00 76.56 218 LYS A O 1
ATOM 1724 N N . SER A 1 219 ? 19.955 -12.862 -16.931 1.00 80.00 219 SER A N 1
ATOM 1725 C CA . SER A 1 219 ? 18.898 -13.870 -17.090 1.00 80.00 219 SER A CA 1
ATOM 1726 C C . SER A 1 219 ? 17.756 -13.433 -18.005 1.00 80.00 219 SER A C 1
ATOM 1728 O O . SER A 1 219 ? 16.929 -14.265 -18.355 1.00 80.00 219 SER A O 1
ATOM 1730 N N . ASP A 1 220 ? 17.675 -12.140 -18.328 1.00 72.44 220 ASP A N 1
ATOM 1731 C CA . ASP A 1 220 ? 16.622 -11.580 -19.176 1.00 72.44 220 ASP A CA 1
ATOM 1732 C C . ASP A 1 220 ? 17.017 -11.635 -20.666 1.00 72.44 220 ASP A C 1
ATOM 1734 O O . ASP A 1 220 ? 16.244 -11.194 -21.508 1.00 72.44 220 ASP A O 1
ATOM 1738 N N . ALA A 1 221 ? 18.221 -12.136 -20.979 1.00 58.66 221 ALA A N 1
ATOM 1739 C CA . ALA A 1 221 ? 18.796 -12.266 -22.319 1.00 58.66 221 ALA A CA 1
ATOM 1740 C C . ALA A 1 221 ? 18.810 -13.722 -22.802 1.00 58.66 221 ALA A C 1
ATOM 1742 O O . ALA A 1 221 ? 19.007 -14.623 -21.954 1.00 58.66 221 ALA A O 1
#

Radius of gyration: 36.07 Å; chains: 1; bounding box: 112×67×88 Å

Foldseek 3Di:
DDDDDDDDDDDDDDDDDDDDDDDPVVVVPDPPPPPDDDDDDDDPVLLVQLLVQWDADPQQFIWGQAPNDIDTLGGDNDDDSVVSQSVQSVQVVVLVVLLVVLVVVLVDPPDDLVNLVVSLVVSVVCLPRPSHGGHSVVSVVSSVVSVVSSVVSNVVVVVVVVVLLVVLVVQLVVLVVVLVVLVVPDDPPDDPVVSVVVNVVSVVVNVVSCVPGDHDDPVSD

Secondary structure (DSSP, 8-state):
---------------PPPP-PPPGGGGTT------PPP--PPPHHHHHHHHTTEEE-TTSEEEEEETTEEEEEEE--SS-HHHHHHHHHHHHHHHHHHHHHHHHHHHSTT--HHHHHHHHHHHHHHHHS-S--S-HHHHHHHHHHHHHHHHHHHHHHHHHHHHHHHHHHHHHHHHHHHHHHHHHT--TT--HHHHHHHHHHHHHHHHHHHHHSPPPPGGG-

pLDDT: mean 85.73, std 18.51, range [30.39, 98.19]

Sequence (221 aa):
MTEQTKPEETTKTTTAPKPVAPSPASFAHKTRVVAQAPTISYSEEDIKAAKTFGRVDENGTVYVTENGAEREVGQYSTGTPEEALTFYIHRYLDLKIKLDLFAKRLEASNVKAKEIDETLNTLKAELENPAAVGDIAALRARHAELTAKGNEKKEAIAKARKEALEKALKERTNIVERAESLVAQMNESTNWRELNDKLRALFDEWQEHQRTTIHLNKSDA